Protein AF-A0A3N2QBE8-F1 (afdb_monomer_lite)

Radius of gyration: 19.55 Å; chains: 1; bounding box: 57×30×51 Å

Sequence (192 aa):
MKRISVRKGILFCLSFLLTHPSKAIGFAAGPSLGAAGYYVNDPEKYSVALHNFAVQIGLFAKLDLWLLYAKLDPLFVLDWNNISPSHTVYCSKYISAPMTVGVSLFDLLRPHAGLVFLIDLTENKFKIIKNARKEEKNNWFYLLGIGVDLGNFLIDLDWEYGVSSNQQISKGSYRPKQFALRVGYNLLGLLG

Structure (mmCIF, N/CA/C/O backbone):
data_AF-A0A3N2QBE8-F1
#
_entry.id   AF-A0A3N2QBE8-F1
#
loop_
_atom_site.group_PDB
_atom_site.id
_atom_site.type_symbol
_atom_site.label_atom_id
_atom_site.label_alt_id
_atom_site.label_comp_id
_atom_site.label_asym_id
_atom_site.label_entity_id
_atom_site.label_seq_id
_atom_site.pdbx_PDB_ins_code
_atom_site.Cartn_x
_atom_site.Cartn_y
_atom_site.Cartn_z
_atom_site.occupancy
_atom_site.B_iso_or_equiv
_atom_site.auth_seq_id
_atom_site.auth_comp_id
_atom_site.auth_asym_id
_atom_site.auth_atom_id
_atom_site.pdbx_PDB_model_num
ATOM 1 N N . MET A 1 1 ? -33.731 -12.812 -10.105 1.00 45.53 1 MET A N 1
ATOM 2 C CA . MET A 1 1 ? -32.900 -11.884 -9.298 1.00 45.53 1 MET A CA 1
ATOM 3 C C . MET A 1 1 ? -33.772 -10.744 -8.772 1.00 45.53 1 MET A C 1
ATOM 5 O O . MET A 1 1 ? -34.282 -9.970 -9.573 1.00 45.53 1 MET A O 1
ATOM 9 N N . LYS A 1 2 ? -34.018 -10.662 -7.454 1.00 51.97 2 LYS A N 1
ATOM 10 C CA . LYS A 1 2 ? -34.801 -9.571 -6.836 1.00 51.97 2 LYS A CA 1
ATOM 11 C C . LYS A 1 2 ? -33.963 -8.285 -6.834 1.00 51.97 2 LYS A C 1
ATOM 13 O O . LYS A 1 2 ? -32.897 -8.265 -6.230 1.00 51.97 2 LYS A O 1
ATOM 18 N N . ARG A 1 3 ? -34.439 -7.220 -7.491 1.00 56.09 3 ARG A N 1
ATOM 19 C CA . ARG A 1 3 ? -33.813 -5.889 -7.426 1.00 56.09 3 ARG A CA 1
ATOM 20 C C . ARG A 1 3 ? -33.960 -5.348 -6.004 1.00 56.09 3 ARG A C 1
ATOM 22 O O . ARG A 1 3 ? -35.062 -4.997 -5.583 1.00 56.09 3 ARG A O 1
ATOM 29 N N . ILE A 1 4 ? -32.864 -5.308 -5.254 1.00 60.59 4 ILE A N 1
ATOM 30 C CA . ILE A 1 4 ? -32.811 -4.577 -3.988 1.00 60.59 4 ILE A CA 1
ATOM 31 C C . ILE A 1 4 ? -33.018 -3.098 -4.325 1.00 60.59 4 ILE A C 1
ATOM 33 O O . ILE A 1 4 ? -32.298 -2.525 -5.137 1.00 60.59 4 ILE A O 1
ATOM 37 N N . SER A 1 5 ? -34.060 -2.496 -3.751 1.00 73.56 5 SER A N 1
ATOM 38 C CA . SER A 1 5 ? -34.327 -1.066 -3.906 1.00 73.56 5 SER A CA 1
ATOM 39 C C . SER A 1 5 ? -33.177 -0.277 -3.283 1.00 73.56 5 SER A C 1
ATOM 41 O O . SER A 1 5 ? -32.849 -0.504 -2.120 1.00 73.56 5 SER A O 1
ATOM 43 N N . VAL A 1 6 ? -32.593 0.660 -4.036 1.00 73.25 6 VAL A N 1
ATOM 44 C CA . VAL A 1 6 ? -31.464 1.514 -3.611 1.00 73.25 6 VAL A CA 1
ATOM 45 C C . VAL A 1 6 ? -31.726 2.166 -2.245 1.00 73.25 6 VAL A C 1
ATOM 47 O O . VAL A 1 6 ? -30.828 2.251 -1.414 1.00 73.25 6 VAL A O 1
ATOM 50 N N . ARG A 1 7 ? -32.989 2.510 -1.947 1.00 72.38 7 ARG A N 1
ATOM 51 C CA . ARG A 1 7 ? -33.413 3.057 -0.645 1.00 72.38 7 ARG A CA 1
ATOM 52 C C . ARG A 1 7 ? -33.183 2.092 0.522 1.00 72.38 7 ARG A C 1
ATOM 54 O O . ARG A 1 7 ? -32.786 2.524 1.596 1.00 72.38 7 ARG A O 1
ATOM 61 N N . LYS A 1 8 ? -33.408 0.790 0.312 1.00 74.25 8 LYS A N 1
ATOM 62 C CA . LYS A 1 8 ? -33.173 -0.253 1.325 1.00 74.25 8 LYS A CA 1
ATOM 63 C C . LYS A 1 8 ? -31.680 -0.490 1.551 1.00 74.25 8 LYS A C 1
ATOM 65 O O . LYS A 1 8 ? -31.289 -0.741 2.681 1.00 74.25 8 LYS A O 1
ATOM 70 N N . GLY A 1 9 ? -30.865 -0.360 0.500 1.00 72.62 9 GLY A N 1
ATOM 71 C CA . GLY A 1 9 ? -29.404 -0.416 0.613 1.00 72.62 9 GLY A CA 1
ATOM 72 C C . GLY A 1 9 ? -28.849 0.731 1.458 1.00 72.62 9 GLY A C 1
ATOM 73 O O . GLY A 1 9 ? -28.093 0.489 2.390 1.00 72.62 9 GLY A O 1
ATOM 74 N N . ILE A 1 10 ? -29.303 1.963 1.202 1.00 75.88 10 ILE A N 1
ATOM 75 C CA . ILE A 1 10 ? -28.885 3.148 1.971 1.00 75.88 10 ILE A CA 1
ATOM 76 C C . ILE A 1 10 ? -29.281 3.020 3.447 1.00 75.88 10 ILE A C 1
ATOM 78 O O . ILE A 1 10 ? -28.450 3.259 4.314 1.00 75.88 10 ILE A O 1
ATOM 82 N N . LEU A 1 11 ? -30.518 2.602 3.740 1.00 74.06 11 LEU A N 1
ATOM 83 C CA . LEU A 1 11 ? -30.988 2.399 5.117 1.00 74.06 11 LEU A CA 1
ATOM 84 C C . LEU A 1 11 ? -30.196 1.313 5.853 1.00 74.06 11 LEU A C 1
ATOM 86 O O . LEU A 1 11 ? -29.868 1.501 7.018 1.00 74.06 11 LEU A O 1
ATOM 90 N N . PHE A 1 12 ? -29.854 0.219 5.167 1.00 74.38 12 PHE A N 1
ATOM 91 C CA . PHE A 1 12 ? -29.024 -0.847 5.725 1.00 74.38 12 PHE A CA 1
ATOM 92 C C . PHE A 1 12 ? -27.610 -0.350 6.062 1.00 74.38 12 PHE A C 1
ATOM 94 O O . PHE A 1 12 ? -27.134 -0.566 7.177 1.00 74.38 12 PHE A O 1
ATOM 101 N N . CYS A 1 13 ? -26.971 0.391 5.148 1.00 68.00 13 CYS A N 1
ATOM 102 C CA . CYS A 1 13 ? -25.683 1.030 5.416 1.00 68.00 13 CYS A CA 1
ATOM 103 C C . CYS A 1 13 ? -25.783 2.011 6.591 1.00 68.00 13 CYS A C 1
ATOM 105 O O . CYS A 1 13 ? -24.945 1.965 7.481 1.00 68.00 13 CYS A O 1
ATOM 107 N N . LEU A 1 14 ? -26.832 2.838 6.650 1.00 69.12 14 LEU A N 1
ATOM 108 C CA . LEU A 1 14 ? -27.019 3.819 7.722 1.00 69.12 14 LEU A CA 1
ATOM 109 C C . LEU A 1 14 ? -27.216 3.157 9.093 1.00 69.12 14 LEU A C 1
ATOM 111 O O . LEU A 1 14 ? -26.653 3.615 10.081 1.00 69.12 14 LEU A O 1
ATOM 115 N N . SER A 1 15 ? -27.972 2.057 9.158 1.00 68.62 15 SER A N 1
ATOM 116 C CA . SER A 1 15 ? -28.135 1.290 10.397 1.00 68.62 15 SER A CA 1
ATOM 117 C C . SER A 1 15 ? -26.839 0.615 10.843 1.00 68.62 15 SER A C 1
ATOM 119 O O . SER A 1 15 ? -26.578 0.548 12.039 1.00 68.62 15 SER A O 1
ATOM 121 N N . PHE A 1 16 ? -26.000 0.181 9.897 1.00 64.94 16 PHE A N 1
ATOM 122 C CA . PHE A 1 16 ? -24.690 -0.397 10.196 1.00 64.94 16 PHE A CA 1
ATOM 123 C C . PHE A 1 16 ? -23.734 0.641 10.795 1.00 64.94 16 PHE A C 1
ATOM 125 O O . PHE A 1 16 ? -22.999 0.331 11.731 1.00 64.94 16 PHE A O 1
ATOM 132 N N . LEU A 1 17 ? -23.796 1.892 10.320 1.00 61.41 17 LEU A N 1
ATOM 133 C CA . LEU A 1 17 ? -23.018 2.995 10.891 1.00 61.41 17 LEU A CA 1
ATOM 134 C C . LEU A 1 17 ? -23.390 3.256 12.365 1.00 61.41 17 LEU A C 1
ATOM 136 O O . LEU A 1 17 ? -22.540 3.690 13.124 1.00 61.41 17 LEU A O 1
ATOM 140 N N . LEU A 1 18 ? -24.628 2.985 12.799 1.00 59.41 18 LEU A N 1
ATOM 141 C CA . LEU A 1 18 ? -25.123 3.366 14.133 1.00 59.41 18 LEU A CA 1
ATOM 142 C C . LEU A 1 18 ? -24.850 2.345 15.253 1.00 59.41 18 LEU A C 1
ATOM 144 O O . LEU A 1 18 ? -24.999 2.692 16.421 1.00 59.41 18 LEU A O 1
ATOM 148 N N . THR A 1 19 ? -24.473 1.102 14.937 1.00 57.91 19 THR A N 1
ATOM 149 C CA . THR A 1 19 ? -24.348 0.018 15.937 1.00 57.91 19 THR A CA 1
ATOM 150 C C . THR A 1 19 ? -22.911 -0.355 16.307 1.00 57.91 19 THR A C 1
ATOM 152 O O . THR A 1 19 ? -22.718 -1.300 17.068 1.00 57.91 19 THR A O 1
ATOM 155 N N . HIS A 1 20 ? -21.897 0.341 15.784 1.00 53.34 20 HIS A N 1
ATOM 156 C CA . HIS A 1 20 ? -20.496 0.018 16.076 1.00 53.34 20 HIS A CA 1
ATOM 157 C C . HIS A 1 20 ? -20.001 0.762 17.325 1.00 53.34 20 HIS A C 1
ATOM 159 O O . HIS A 1 20 ? -20.114 1.992 17.366 1.00 53.34 20 HIS A O 1
ATOM 165 N N . PRO A 1 21 ? -19.430 0.063 18.329 1.00 52.56 21 PRO A N 1
ATOM 166 C CA . PRO A 1 21 ? -18.831 0.713 19.490 1.00 52.56 21 PRO A CA 1
ATOM 167 C C . PRO A 1 21 ? -17.731 1.678 19.031 1.00 52.56 21 PRO A C 1
ATOM 169 O O . PRO A 1 21 ? -16.862 1.338 18.230 1.00 52.56 21 PRO A O 1
ATOM 172 N N . SER A 1 22 ? -17.808 2.920 19.505 1.00 49.09 22 SER A N 1
ATOM 173 C CA . SER A 1 22 ? -16.977 4.028 19.044 1.00 49.09 22 SER A CA 1
ATOM 174 C C . SER A 1 22 ? -15.528 3.890 19.523 1.00 49.09 22 SER A C 1
ATOM 176 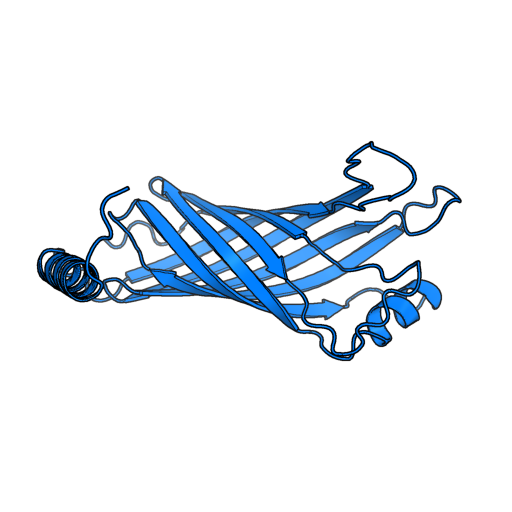O O . SER A 1 22 ? -15.169 4.395 20.588 1.00 49.09 22 SER A O 1
ATOM 178 N N . LYS A 1 23 ? -14.657 3.268 18.725 1.00 60.69 23 LYS A N 1
ATOM 179 C CA . LYS A 1 23 ? -13.216 3.549 18.795 1.00 60.69 23 LYS A CA 1
ATOM 180 C C . LYS A 1 23 ? -12.987 4.881 18.085 1.00 60.69 23 LYS A C 1
ATOM 182 O O . LYS A 1 23 ? -13.008 4.951 16.861 1.00 60.69 23 LYS A O 1
ATOM 187 N N . ALA A 1 24 ? -12.918 5.961 18.863 1.00 65.06 24 ALA A N 1
ATOM 188 C CA . ALA A 1 24 ? -13.039 7.319 18.333 1.00 65.06 24 ALA A CA 1
ATOM 189 C C . ALA A 1 24 ? -11.889 7.697 17.386 1.00 65.06 24 ALA A C 1
ATOM 191 O O . ALA A 1 24 ? -12.143 8.271 16.331 1.00 65.06 24 ALA A O 1
ATOM 192 N N . ILE A 1 25 ? -10.643 7.376 17.750 1.00 78.81 25 ILE A N 1
ATOM 193 C CA . ILE A 1 25 ? -9.441 7.664 16.959 1.00 78.81 25 ILE A CA 1
ATOM 194 C C . ILE A 1 25 ? -8.385 6.604 17.296 1.00 78.81 25 ILE A C 1
ATOM 196 O O . ILE A 1 25 ? -8.070 6.413 18.470 1.00 78.81 25 ILE A O 1
ATOM 200 N N . GLY A 1 26 ? -7.842 5.932 16.283 1.00 82.62 26 GLY A N 1
ATOM 201 C CA . GLY A 1 26 ? -6.765 4.949 16.416 1.00 82.62 26 GLY A CA 1
ATOM 202 C C . GLY A 1 26 ? -5.570 5.298 15.534 1.00 82.62 26 GLY A C 1
ATOM 203 O O . GLY A 1 26 ? -5.724 5.897 14.471 1.00 82.62 26 GLY A O 1
ATOM 204 N N . PHE A 1 27 ? -4.369 4.918 15.964 1.00 87.62 27 PHE A N 1
ATOM 205 C CA . PHE A 1 27 ? -3.145 5.059 15.176 1.00 87.62 27 PHE A CA 1
ATOM 206 C C . PHE A 1 27 ? -2.458 3.703 15.054 1.00 87.62 27 PHE A C 1
ATOM 208 O O . PHE A 1 27 ? -2.280 3.002 16.048 1.00 87.62 27 PHE A O 1
ATOM 215 N N . ALA A 1 28 ? -2.031 3.357 13.843 1.00 87.19 28 ALA A N 1
ATOM 216 C CA . ALA A 1 28 ? -1.212 2.184 13.577 1.00 87.19 28 ALA A CA 1
ATOM 217 C C . ALA A 1 28 ? -0.017 2.582 12.714 1.00 87.19 28 ALA A C 1
ATOM 219 O O . ALA A 1 28 ? -0.153 3.348 11.763 1.00 87.19 28 ALA A O 1
ATOM 220 N N . ALA A 1 29 ? 1.162 2.069 13.036 1.00 93.50 29 ALA A N 1
ATOM 221 C CA . ALA A 1 29 ? 2.363 2.335 12.258 1.00 93.50 29 ALA A CA 1
ATOM 222 C C . ALA A 1 29 ? 3.355 1.188 12.396 1.00 93.50 29 ALA A C 1
ATOM 224 O O . ALA A 1 29 ? 3.411 0.528 13.436 1.00 93.50 29 ALA A O 1
ATOM 225 N N . GLY A 1 30 ? 4.160 0.966 11.365 1.00 93.56 30 GLY A N 1
ATOM 226 C CA . GLY A 1 30 ? 5.209 -0.042 11.411 1.00 93.56 30 GLY A CA 1
ATOM 227 C C . GLY A 1 30 ? 5.756 -0.415 10.040 1.00 93.56 30 GLY A C 1
ATOM 228 O O . GLY A 1 30 ? 5.470 0.272 9.059 1.00 93.56 30 GLY A O 1
ATOM 229 N N . PRO A 1 31 ? 6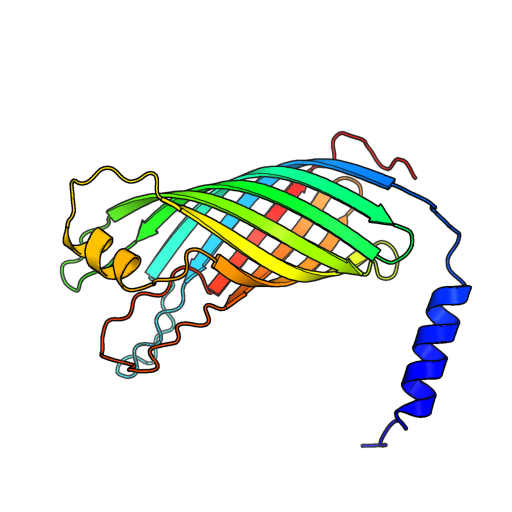.586 -1.466 9.964 1.00 93.94 31 PRO A N 1
ATOM 230 C CA . PRO A 1 31 ? 7.182 -1.902 8.712 1.00 93.94 31 PRO A CA 1
ATOM 231 C C . PRO A 1 31 ? 6.143 -2.497 7.766 1.00 93.94 31 PRO A C 1
ATOM 233 O O . PRO A 1 31 ? 5.180 -3.128 8.208 1.00 93.94 31 PRO A O 1
ATOM 236 N N . SER A 1 32 ? 6.382 -2.327 6.467 1.00 93.75 32 SER A N 1
ATOM 237 C CA . SER A 1 32 ? 5.645 -2.980 5.390 1.00 93.75 32 SER A CA 1
ATOM 238 C C . SER A 1 32 ? 6.600 -3.705 4.438 1.00 93.75 32 SER A C 1
ATOM 240 O O . SER A 1 32 ? 7.708 -3.248 4.143 1.00 93.75 32 SER A O 1
ATOM 242 N N . LEU A 1 33 ? 6.166 -4.873 3.976 1.00 94.94 33 LEU A N 1
ATOM 243 C CA . LEU A 1 33 ? 6.828 -5.679 2.960 1.00 94.94 33 LEU A CA 1
ATOM 244 C C . LEU A 1 33 ? 5.799 -6.026 1.892 1.00 94.94 33 LEU A C 1
ATOM 246 O O . LEU A 1 33 ? 4.687 -6.437 2.212 1.00 94.94 33 LEU A O 1
ATOM 250 N N . GLY A 1 34 ? 6.167 -5.891 0.628 1.00 89.62 34 GLY A N 1
ATOM 251 C CA . GLY A 1 34 ? 5.278 -6.166 -0.484 1.00 89.62 34 GLY A CA 1
ATOM 252 C C . GLY A 1 34 ? 5.959 -6.851 -1.649 1.00 89.62 34 GLY A C 1
ATOM 253 O O . GLY A 1 34 ? 7.168 -6.741 -1.856 1.00 89.62 34 GLY A O 1
ATOM 254 N N . ALA A 1 35 ? 5.143 -7.531 -2.436 1.00 89.75 35 ALA A N 1
ATOM 255 C CA . ALA A 1 35 ? 5.507 -8.075 -3.727 1.00 89.75 35 ALA A CA 1
ATOM 256 C C . ALA A 1 35 ? 4.491 -7.594 -4.761 1.00 89.75 35 ALA A C 1
ATOM 258 O O . ALA A 1 35 ? 3.289 -7.614 -4.499 1.00 89.75 35 ALA A O 1
ATOM 259 N N . ALA A 1 36 ? 4.955 -7.167 -5.932 1.00 85.62 36 ALA A N 1
ATOM 260 C CA . ALA A 1 36 ? 4.081 -6.783 -7.033 1.00 85.62 36 ALA A CA 1
ATOM 261 C C . ALA A 1 36 ? 4.401 -7.555 -8.308 1.00 85.62 36 ALA A C 1
ATOM 263 O O . ALA A 1 36 ? 5.558 -7.861 -8.602 1.00 85.62 36 ALA A O 1
ATOM 264 N N . GLY A 1 37 ? 3.341 -7.867 -9.046 1.00 77.81 37 GLY A N 1
ATOM 265 C CA . GLY A 1 37 ? 3.374 -8.619 -10.290 1.00 77.81 37 GLY A CA 1
ATOM 266 C C . GLY A 1 37 ? 2.651 -7.889 -11.419 1.00 77.81 37 GLY A C 1
ATOM 267 O O . GLY A 1 37 ? 1.883 -6.941 -11.212 1.00 77.81 37 GLY A O 1
ATOM 268 N N . TYR A 1 38 ? 2.919 -8.351 -12.638 1.00 73.81 38 TYR A N 1
ATOM 269 C CA . TYR A 1 38 ? 2.460 -7.723 -13.871 1.00 73.81 38 TYR A CA 1
ATOM 270 C C . TYR A 1 38 ? 1.943 -8.792 -14.822 1.00 73.81 38 TYR A C 1
ATOM 272 O O . TYR A 1 38 ? 2.612 -9.809 -15.026 1.00 73.81 38 TYR A O 1
ATOM 280 N N . TYR A 1 39 ? 0.807 -8.521 -15.459 1.00 61.12 39 TYR A N 1
ATOM 281 C CA . TYR A 1 39 ? 0.337 -9.323 -16.577 1.00 61.12 39 TYR A CA 1
ATOM 282 C C . TYR A 1 39 ? 0.574 -8.573 -17.881 1.00 61.12 39 TYR A C 1
ATOM 284 O O . TYR A 1 39 ? 0.085 -7.458 -18.084 1.00 61.12 39 TYR A O 1
ATOM 292 N N . VAL A 1 40 ? 1.322 -9.206 -18.781 1.00 56.28 40 VAL A N 1
ATOM 293 C CA . VAL A 1 40 ? 1.360 -8.816 -20.188 1.00 56.28 40 VAL A CA 1
ATOM 294 C C . VAL A 1 40 ? 0.350 -9.705 -20.895 1.00 56.28 40 VAL A C 1
ATOM 296 O O . VAL A 1 40 ? 0.524 -10.919 -20.947 1.00 56.28 40 VAL A O 1
ATOM 299 N N . ASN A 1 41 ? -0.730 -9.108 -21.393 1.00 50.84 41 ASN A N 1
ATOM 300 C CA . ASN A 1 41 ? -1.657 -9.824 -22.255 1.00 50.84 41 ASN A CA 1
ATOM 301 C C . ASN A 1 41 ? -1.071 -9.786 -23.669 1.00 50.84 41 ASN A C 1
ATOM 303 O O . ASN A 1 41 ? -1.186 -8.769 -24.353 1.00 50.84 41 ASN A O 1
ATOM 307 N N . ASP A 1 42 ? -0.358 -10.842 -24.057 1.00 56.19 42 ASP A N 1
ATOM 308 C CA . ASP A 1 42 ? 0.116 -11.012 -25.427 1.00 56.19 42 ASP A CA 1
ATOM 309 C C . ASP A 1 42 ? -1.043 -11.589 -26.260 1.00 56.19 42 ASP A C 1
ATOM 311 O O . ASP A 1 42 ? -1.412 -12.747 -26.066 1.00 56.19 42 ASP A O 1
ATOM 315 N N . PRO A 1 43 ? -1.665 -10.811 -27.163 1.00 52.66 43 PRO A N 1
ATOM 316 C CA . PRO A 1 43 ? -2.812 -11.281 -27.936 1.00 52.66 43 PRO A CA 1
ATOM 317 C C . PRO A 1 43 ? -2.477 -12.465 -28.858 1.00 52.66 43 PRO A C 1
ATOM 319 O O . PRO A 1 43 ? -3.396 -13.141 -29.315 1.00 52.66 43 PRO A O 1
ATOM 322 N N . GLU A 1 44 ? -1.194 -12.734 -29.127 1.00 56.22 44 GLU A N 1
ATO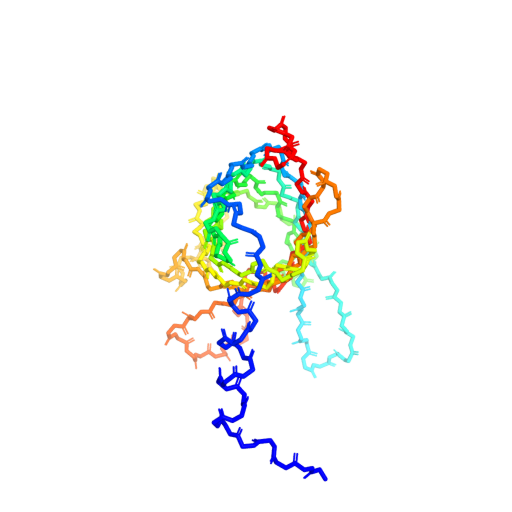M 323 C CA . GLU A 1 44 ? -0.746 -13.858 -29.961 1.00 56.22 44 GLU A CA 1
ATOM 324 C C . GLU A 1 44 ? -0.415 -15.122 -29.144 1.00 56.22 44 GLU A C 1
ATOM 326 O O . GLU A 1 44 ? -0.304 -16.213 -29.708 1.00 56.22 44 GLU A O 1
ATOM 331 N N . LYS A 1 45 ? -0.313 -15.021 -27.811 1.00 50.12 45 LYS A N 1
ATOM 332 C CA . LYS A 1 45 ? -0.067 -16.157 -26.914 1.00 50.12 45 LYS A CA 1
ATOM 333 C C . LYS A 1 45 ? -1.108 -16.195 -25.802 1.00 50.12 45 LYS A C 1
ATOM 335 O O . LYS A 1 45 ? -1.074 -15.399 -24.875 1.00 50.12 45 LYS A O 1
ATOM 340 N N . TYR A 1 46 ? -1.952 -17.228 -25.807 1.00 48.69 46 TYR A N 1
ATOM 341 C CA . TYR A 1 46 ? -2.881 -17.575 -24.717 1.00 48.69 46 TYR A CA 1
ATOM 342 C C . TYR A 1 46 ? -2.185 -17.970 -23.388 1.00 48.69 46 TYR A C 1
ATOM 344 O O . TYR A 1 46 ? -2.760 -18.694 -22.576 1.00 48.69 46 TYR A O 1
ATOM 352 N N . SER A 1 47 ? -0.941 -17.544 -23.149 1.00 46.50 47 SER A N 1
ATOM 353 C CA . SER A 1 47 ? -0.214 -17.776 -21.905 1.00 46.50 47 SER A CA 1
ATOM 354 C C . SER A 1 47 ? -0.164 -16.494 -21.084 1.00 46.50 47 SER A C 1
ATOM 356 O O . SER A 1 47 ? 0.546 -15.547 -21.423 1.00 46.50 47 SER A O 1
ATOM 358 N N . VAL A 1 48 ? -0.878 -16.494 -19.964 1.00 49.22 48 VAL A N 1
ATOM 359 C CA . VAL A 1 48 ? -0.740 -15.477 -18.924 1.00 49.22 48 VAL A CA 1
ATOM 360 C C . VAL A 1 48 ? 0.597 -15.721 -18.221 1.00 49.22 48 VAL A C 1
ATOM 362 O O . VAL A 1 48 ? 0.696 -16.576 -17.345 1.00 49.22 48 VAL A O 1
ATOM 365 N N . ALA A 1 49 ? 1.648 -15.024 -18.643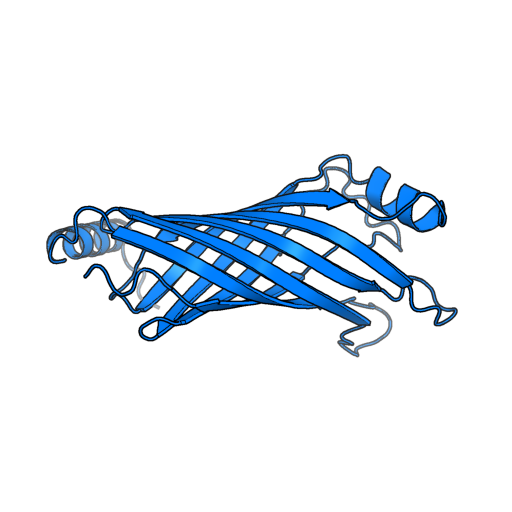 1.00 51.47 49 ALA A N 1
ATOM 366 C CA . ALA A 1 49 ? 2.967 -15.129 -18.030 1.00 51.47 49 ALA A CA 1
ATOM 367 C C . ALA A 1 49 ? 3.236 -13.908 -17.138 1.00 51.47 49 ALA A C 1
ATOM 369 O O . ALA A 1 49 ? 3.154 -12.760 -17.581 1.00 51.47 49 ALA A O 1
ATOM 370 N N . LEU A 1 50 ? 3.567 -14.167 -15.868 1.00 55.31 50 LEU A N 1
ATOM 371 C CA . LEU A 1 50 ? 4.099 -13.161 -14.948 1.00 55.31 50 LEU A CA 1
ATOM 372 C C . LEU A 1 50 ? 5.521 -12.815 -15.401 1.00 55.31 50 LEU A C 1
ATOM 374 O O . LEU A 1 50 ? 6.470 -13.535 -15.103 1.00 55.31 50 LEU A O 1
ATOM 378 N N . HIS A 1 51 ? 5.656 -11.748 -16.184 1.00 59.47 51 HIS A N 1
ATOM 379 C CA . HIS A 1 51 ? 6.931 -11.400 -16.816 1.00 59.47 51 HIS A CA 1
ATOM 380 C C . HIS A 1 51 ? 7.842 -10.524 -15.951 1.00 59.47 51 HIS A C 1
ATOM 382 O O . HIS A 1 51 ? 9.050 -10.514 -16.178 1.00 59.47 51 HIS A O 1
ATOM 388 N N . ASN A 1 52 ? 7.282 -9.819 -14.966 1.00 71.38 52 ASN A N 1
ATOM 389 C CA . ASN A 1 52 ? 8.003 -8.866 -14.127 1.00 71.38 52 ASN A CA 1
ATOM 390 C C . ASN A 1 52 ? 7.616 -9.068 -12.659 1.00 71.38 52 ASN A C 1
ATOM 392 O O . ASN A 1 52 ? 6.490 -9.477 -12.352 1.00 71.38 52 ASN A O 1
ATOM 396 N N . PHE A 1 53 ? 8.550 -8.775 -11.762 1.00 81.81 53 PHE A N 1
ATOM 397 C CA . PHE A 1 53 ? 8.375 -8.930 -10.322 1.00 81.81 53 PHE A CA 1
ATOM 398 C C . PHE A 1 53 ? 9.056 -7.777 -9.600 1.00 81.81 53 PHE A C 1
ATOM 400 O O . PHE A 1 53 ? 10.194 -7.429 -9.918 1.00 81.81 53 PHE A O 1
ATOM 407 N N . ALA A 1 54 ? 8.379 -7.216 -8.605 1.00 86.38 54 ALA A N 1
ATOM 408 C CA . ALA A 1 54 ? 8.935 -6.174 -7.761 1.00 86.38 54 ALA A CA 1
ATOM 409 C C . ALA A 1 54 ? 8.827 -6.539 -6.284 1.00 86.38 54 ALA A C 1
ATOM 411 O O . ALA A 1 54 ? 7.802 -7.052 -5.841 1.00 86.38 54 ALA A O 1
ATOM 412 N N . VAL A 1 55 ? 9.859 -6.199 -5.518 1.00 91.38 55 VAL A N 1
ATOM 413 C CA . VAL A 1 55 ? 9.861 -6.259 -4.053 1.00 91.38 55 VAL A CA 1
ATOM 414 C C . VAL A 1 55 ? 9.773 -4.845 -3.510 1.00 91.38 55 VAL A C 1
ATOM 416 O O . VAL A 1 55 ? 10.461 -3.941 -3.985 1.00 91.38 55 VAL A O 1
ATOM 419 N N . GLN A 1 56 ? 8.925 -4.662 -2.509 1.00 93.56 56 GLN A N 1
ATOM 420 C CA . GLN A 1 56 ? 8.633 -3.387 -1.874 1.00 93.56 56 GLN A CA 1
ATOM 421 C C . GLN A 1 56 ? 8.952 -3.510 -0.388 1.00 93.56 56 GLN A C 1
ATOM 423 O O . GLN A 1 56 ? 8.513 -4.458 0.253 1.00 93.56 56 GLN A O 1
ATOM 428 N N . ILE A 1 57 ? 9.718 -2.579 0.164 1.00 95.62 57 ILE A N 1
ATOM 429 C CA . ILE A 1 57 ? 10.023 -2.530 1.598 1.00 95.62 57 ILE A CA 1
ATOM 430 C C . ILE A 1 57 ? 9.807 -1.101 2.058 1.00 95.62 57 ILE A C 1
ATOM 432 O O . ILE A 1 57 ? 10.277 -0.168 1.406 1.00 95.62 57 ILE A O 1
ATOM 436 N N . GLY A 1 58 ? 9.126 -0.915 3.178 1.00 95.56 58 GLY A N 1
ATOM 437 C CA . GLY A 1 58 ? 8.833 0.421 3.657 1.00 95.56 58 GLY A CA 1
ATOM 438 C C . GLY A 1 58 ? 8.266 0.470 5.057 1.00 95.56 58 GLY A C 1
ATOM 439 O O . GLY A 1 58 ? 8.478 -0.418 5.887 1.00 95.56 58 GLY A O 1
ATOM 440 N N . LEU A 1 59 ? 7.575 1.570 5.306 1.00 96.31 59 LEU A N 1
ATOM 441 C CA . LEU A 1 59 ? 6.867 1.847 6.541 1.00 96.31 59 LEU A CA 1
ATOM 442 C C . LEU A 1 59 ? 5.461 2.291 6.177 1.00 96.31 59 LEU A C 1
ATOM 444 O O . LEU A 1 59 ? 5.271 2.957 5.165 1.00 96.31 59 LEU A O 1
ATOM 448 N N . PHE A 1 60 ? 4.503 2.021 7.051 1.00 95.69 60 PHE A N 1
ATOM 449 C CA . PHE A 1 60 ? 3.174 2.593 6.948 1.00 95.69 60 PHE A CA 1
ATOM 450 C C . PHE A 1 60 ? 2.817 3.397 8.194 1.00 95.69 60 PHE A C 1
ATOM 452 O O . PHE A 1 60 ? 3.292 3.126 9.298 1.00 95.69 60 PHE A O 1
ATOM 459 N N . ALA A 1 61 ? 1.924 4.359 7.996 1.00 95.31 61 ALA A N 1
ATOM 460 C CA . ALA A 1 61 ? 1.177 5.040 9.037 1.00 95.31 61 ALA A CA 1
ATOM 461 C C . ALA A 1 61 ? -0.304 5.027 8.649 1.00 95.31 61 ALA A C 1
ATOM 463 O O . ALA A 1 61 ? -0.660 5.364 7.520 1.00 95.31 61 ALA A O 1
ATOM 464 N N . LYS A 1 62 ? -1.165 4.620 9.574 1.00 93.25 62 LYS A N 1
ATOM 465 C CA . LYS A 1 62 ? -2.614 4.530 9.420 1.00 93.25 62 LYS A CA 1
ATOM 466 C C . LYS A 1 62 ? -3.280 5.280 10.568 1.00 93.25 62 LYS A C 1
ATOM 468 O O . LYS A 1 62 ? -2.922 5.094 11.729 1.00 93.25 62 LYS A O 1
ATOM 473 N N . LEU A 1 63 ? -4.247 6.113 10.217 1.00 92.62 63 LEU A N 1
ATOM 474 C CA . LEU A 1 63 ? -5.144 6.812 11.121 1.00 92.62 63 LEU A CA 1
ATOM 475 C C . LEU A 1 63 ? -6.538 6.210 10.947 1.00 92.62 63 LEU A C 1
ATOM 477 O O . LEU A 1 63 ? -7.130 6.342 9.875 1.00 92.62 63 LEU A O 1
ATOM 481 N N . ASP A 1 64 ? -7.045 5.568 11.990 1.00 88.56 64 ASP A N 1
ATOM 482 C CA . ASP A 1 64 ? -8.401 5.032 12.047 1.00 88.56 64 ASP A CA 1
ATOM 483 C C . ASP A 1 64 ? -9.329 6.086 12.678 1.00 88.56 64 ASP A C 1
ATOM 485 O O . ASP A 1 64 ? -9.085 6.581 13.779 1.00 88.56 64 ASP A O 1
ATOM 489 N N . LEU A 1 65 ? -10.392 6.447 11.965 1.00 86.19 65 LEU A N 1
ATOM 490 C CA . LEU A 1 65 ? -11.423 7.417 12.337 1.00 86.19 65 LEU A CA 1
ATOM 491 C C . LEU A 1 65 ? -12.782 6.717 12.326 1.00 86.19 65 LEU A C 1
ATOM 493 O O . LEU A 1 65 ? -13.552 6.820 11.364 1.00 86.19 65 LEU A O 1
ATOM 497 N N . TRP A 1 66 ? -13.075 6.005 13.413 1.00 78.81 66 TRP A N 1
ATOM 498 C CA . TRP A 1 66 ? -14.286 5.206 13.581 1.00 78.81 66 TRP A CA 1
ATOM 499 C C . TRP A 1 66 ? -14.472 4.162 12.467 1.00 78.81 66 TRP A C 1
ATOM 501 O O . TRP A 1 66 ? -13.940 3.064 12.571 1.00 78.81 66 TRP A O 1
ATOM 511 N N . LEU A 1 67 ? -15.205 4.493 11.402 1.00 83.69 67 LEU A N 1
ATOM 512 C CA . LEU A 1 67 ? -15.457 3.598 10.266 1.00 83.69 67 LEU A CA 1
ATOM 513 C C . LEU A 1 67 ? -14.553 3.882 9.072 1.00 83.69 67 LEU A C 1
ATOM 515 O O . LEU A 1 67 ? -14.414 3.028 8.203 1.00 83.69 67 LEU A O 1
ATOM 519 N N . LEU A 1 68 ? -13.944 5.062 9.015 1.00 90.19 68 LEU A N 1
ATOM 520 C CA . LEU A 1 68 ? -13.030 5.454 7.953 1.00 90.19 68 LEU A CA 1
ATOM 521 C C . LEU A 1 68 ? -11.594 5.283 8.423 1.00 90.19 68 LEU A C 1
ATOM 523 O O . LEU A 1 68 ? -11.304 5.423 9.605 1.00 90.19 68 LEU A O 1
ATOM 527 N N . TYR A 1 69 ? -10.677 5.055 7.498 1.00 91.69 69 TYR A N 1
ATOM 528 C CA . TYR A 1 69 ? -9.258 5.187 7.788 1.00 91.69 69 TYR A CA 1
ATOM 529 C C . TYR A 1 69 ? -8.533 5.880 6.647 1.00 91.69 69 TYR A C 1
ATOM 531 O O . TYR A 1 69 ? -8.944 5.807 5.486 1.00 91.69 69 TYR A O 1
ATOM 539 N N . ALA A 1 70 ? -7.426 6.525 6.988 1.00 95.19 70 ALA A N 1
ATOM 540 C CA . ALA A 1 70 ? -6.449 7.025 6.038 1.00 95.19 70 ALA A CA 1
ATOM 541 C C . ALA A 1 70 ? -5.111 6.336 6.309 1.00 95.19 70 ALA A C 1
ATOM 543 O O . ALA A 1 70 ? -4.697 6.215 7.459 1.00 95.19 70 ALA A O 1
ATOM 544 N N . LYS A 1 71 ? -4.431 5.872 5.264 1.00 94.88 71 LYS A N 1
ATOM 545 C CA . LYS A 1 71 ? -3.129 5.202 5.358 1.00 94.88 71 LYS A CA 1
ATOM 546 C C . LYS A 1 71 ? -2.160 5.803 4.346 1.00 94.88 71 LYS A C 1
ATOM 548 O O . LYS A 1 71 ? -2.528 6.026 3.195 1.00 94.88 71 LYS A O 1
ATOM 553 N N . LEU A 1 72 ? -0.928 6.031 4.780 1.00 95.94 72 LEU A N 1
ATOM 554 C CA . LEU A 1 72 ? 0.214 6.410 3.957 1.00 95.94 72 LEU A CA 1
ATOM 555 C C . LEU A 1 72 ? 1.297 5.336 4.102 1.00 95.94 72 LEU A C 1
ATOM 557 O O . LEU A 1 72 ? 1.585 4.910 5.219 1.00 95.94 72 LEU A O 1
ATOM 561 N N . ASP A 1 73 ? 1.883 4.893 2.993 1.00 93.62 73 ASP A N 1
ATOM 562 C CA . ASP A 1 73 ? 2.817 3.756 2.967 1.00 93.62 73 ASP A CA 1
ATOM 563 C C . ASP A 1 73 ? 4.049 4.071 2.094 1.00 93.62 73 ASP A C 1
ATOM 565 O O . ASP A 1 73 ? 4.101 3.668 0.940 1.00 93.62 73 ASP A O 1
ATOM 569 N N . PRO A 1 74 ? 5.024 4.879 2.543 1.00 94.25 74 PRO A N 1
ATOM 570 C CA . PRO A 1 74 ? 6.265 5.075 1.796 1.00 94.25 74 PRO A CA 1
ATOM 571 C C . PRO A 1 74 ? 7.051 3.763 1.646 1.00 94.25 74 PRO A C 1
ATOM 573 O O . PRO A 1 74 ? 7.482 3.153 2.624 1.00 94.25 74 PRO A O 1
ATOM 576 N N . LEU A 1 75 ? 7.301 3.378 0.398 1.00 93.19 75 LEU A N 1
ATOM 577 C CA . LEU A 1 75 ? 7.915 2.125 -0.022 1.00 93.19 75 LEU A CA 1
ATOM 578 C C . LEU A 1 75 ? 9.123 2.399 -0.916 1.00 93.19 75 LEU A C 1
ATOM 580 O O . LEU A 1 75 ? 9.041 3.123 -1.909 1.00 93.19 75 LEU A O 1
ATOM 584 N N . PHE A 1 76 ? 10.237 1.747 -0.621 1.00 92.25 76 PHE A N 1
ATOM 585 C CA . PHE A 1 76 ? 11.329 1.573 -1.563 1.00 92.25 76 PHE A CA 1
ATOM 586 C C . PHE A 1 76 ? 11.071 0.324 -2.405 1.00 92.25 76 PHE A C 1
ATOM 588 O O . PHE A 1 76 ? 10.780 -0.744 -1.863 1.00 92.25 76 PHE A O 1
ATOM 595 N N . VAL A 1 77 ? 11.175 0.449 -3.728 1.00 89.81 77 VAL A N 1
ATOM 596 C CA . VAL A 1 77 ? 10.812 -0.622 -4.657 1.00 89.81 77 VAL A CA 1
ATOM 597 C C . VAL A 1 77 ? 11.990 -1.014 -5.540 1.00 89.81 77 VAL A C 1
ATOM 599 O O . VAL A 1 77 ? 12.608 -0.177 -6.203 1.00 89.81 77 VAL A O 1
ATOM 602 N N . LEU A 1 78 ? 12.269 -2.316 -5.551 1.00 88.81 78 LEU A N 1
ATOM 603 C CA . LEU A 1 78 ? 13.195 -2.986 -6.455 1.00 88.81 78 LEU A CA 1
ATOM 604 C C . LEU A 1 78 ? 12.377 -3.761 -7.478 1.00 88.81 78 LEU A C 1
ATOM 606 O O . LEU A 1 78 ? 11.644 -4.672 -7.112 1.00 88.81 78 LEU A O 1
ATOM 610 N N . ASP A 1 79 ? 12.491 -3.388 -8.743 1.00 84.12 79 ASP A N 1
ATOM 611 C CA . ASP A 1 79 ? 11.595 -3.852 -9.797 1.00 84.12 79 ASP A CA 1
ATOM 612 C C . ASP A 1 79 ? 12.394 -4.469 -10.941 1.00 84.12 79 ASP A C 1
ATOM 614 O O . ASP A 1 79 ? 13.154 -3.773 -11.624 1.00 84.12 79 ASP A O 1
ATOM 618 N N . TRP A 1 80 ? 12.255 -5.782 -11.114 1.00 81.31 80 TRP A N 1
ATOM 619 C CA . TRP A 1 80 ? 12.920 -6.547 -12.161 1.00 81.31 80 TRP A CA 1
ATOM 620 C C . TRP A 1 80 ? 11.996 -6.676 -13.364 1.00 81.31 80 TRP A C 1
ATOM 622 O O . TRP A 1 80 ? 11.000 -7.400 -13.332 1.00 81.31 80 TRP A O 1
ATOM 632 N N . ASN A 1 81 ? 12.374 -5.981 -14.435 1.00 68.19 81 ASN A N 1
ATOM 633 C CA . ASN A 1 81 ? 11.590 -5.844 -15.649 1.00 68.19 81 ASN A CA 1
ATOM 634 C C . ASN A 1 81 ? 12.297 -6.480 -16.839 1.00 68.19 81 ASN A C 1
ATOM 636 O O . ASN A 1 81 ? 13.494 -6.276 -17.053 1.00 68.19 81 ASN A O 1
ATOM 640 N N . ASN A 1 82 ? 11.534 -7.179 -17.669 1.00 62.31 82 ASN A N 1
ATOM 641 C CA . ASN A 1 82 ? 11.963 -7.688 -18.959 1.00 62.31 82 ASN A CA 1
ATOM 642 C C . ASN A 1 82 ? 11.266 -6.875 -20.062 1.00 62.31 82 ASN A C 1
ATOM 644 O O . ASN A 1 82 ? 10.080 -7.053 -20.329 1.00 62.31 82 ASN A O 1
ATOM 648 N N . ILE A 1 83 ? 11.983 -5.911 -20.649 1.00 54.69 83 ILE A N 1
ATOM 649 C CA . ILE A 1 83 ? 11.403 -4.886 -21.545 1.00 54.69 83 ILE A CA 1
ATOM 650 C C . ILE A 1 83 ? 11.668 -5.212 -23.035 1.00 54.69 83 ILE A C 1
ATOM 652 O O . ILE A 1 83 ? 11.361 -4.411 -23.913 1.00 54.69 83 ILE A O 1
ATOM 656 N N . SER A 1 84 ? 12.221 -6.381 -23.390 1.00 50.84 84 SER A N 1
ATOM 657 C CA . SER A 1 84 ? 12.552 -6.666 -24.797 1.00 50.84 84 SER A CA 1
ATOM 658 C C . SER A 1 84 ? 12.538 -8.157 -25.170 1.00 50.84 84 SER A C 1
ATOM 660 O O . SER A 1 84 ? 12.831 -8.991 -24.314 1.00 50.84 84 SER A O 1
ATOM 662 N N . PRO A 1 85 ? 12.308 -8.516 -26.455 1.00 52.03 85 PRO A N 1
ATOM 663 C CA . PRO A 1 85 ? 12.451 -9.889 -26.959 1.00 52.03 85 PRO A CA 1
ATOM 664 C C . PRO A 1 85 ? 13.859 -10.484 -26.776 1.00 52.03 85 PRO A C 1
ATOM 666 O O . PRO A 1 85 ? 14.051 -11.679 -26.964 1.00 52.03 85 PRO A O 1
ATOM 669 N N . SER A 1 86 ? 14.853 -9.661 -26.421 1.00 54.34 86 SER A N 1
ATOM 670 C CA . SER A 1 86 ? 16.249 -10.060 -26.220 1.00 54.34 86 SER A CA 1
ATOM 671 C C . SER A 1 86 ? 16.560 -10.668 -24.843 1.00 54.34 86 SER A C 1
ATOM 673 O O . SER A 1 86 ? 17.732 -10.879 -24.546 1.00 54.34 86 SER A O 1
ATOM 675 N N . HIS A 1 87 ? 15.559 -10.932 -23.991 1.00 54.09 87 HIS A N 1
ATOM 676 C CA . HIS A 1 87 ? 15.725 -11.539 -22.656 1.00 54.09 87 HIS A CA 1
ATOM 677 C C . HIS A 1 87 ? 16.609 -10.761 -21.658 1.00 54.09 87 HIS A C 1
ATOM 679 O O . HIS A 1 87 ? 17.035 -11.314 -20.642 1.00 54.09 87 HIS A O 1
ATOM 685 N N . THR A 1 88 ? 16.883 -9.478 -21.893 1.00 59.09 88 THR A N 1
ATOM 686 C CA . THR A 1 88 ? 17.705 -8.689 -20.969 1.00 59.09 88 THR A CA 1
ATOM 687 C C . THR A 1 88 ? 16.867 -8.252 -19.763 1.00 59.09 88 THR A C 1
ATOM 689 O O . THR A 1 88 ? 15.963 -7.427 -19.893 1.00 59.09 88 THR A O 1
ATOM 692 N N . VAL A 1 89 ? 17.171 -8.800 -18.582 1.00 65.00 89 VAL A N 1
ATOM 693 C CA . VAL A 1 89 ? 16.529 -8.426 -17.311 1.00 65.00 89 VAL A CA 1
ATOM 694 C C . VAL A 1 89 ? 17.132 -7.118 -16.798 1.00 65.00 89 VAL A C 1
ATOM 696 O O . VAL A 1 89 ? 18.342 -7.023 -16.589 1.00 65.00 89 VAL A O 1
ATOM 699 N N . TYR A 1 90 ? 16.290 -6.116 -16.557 1.00 72.00 90 TYR A N 1
ATOM 700 C CA . TYR A 1 90 ? 16.680 -4.819 -16.007 1.00 72.00 90 TYR A CA 1
ATOM 701 C C . TYR A 1 90 ? 16.128 -4.647 -14.597 1.00 72.00 90 TYR A C 1
ATOM 703 O O . TYR A 1 90 ? 14.950 -4.886 -14.359 1.00 72.00 90 TYR A O 1
ATOM 711 N N . CYS A 1 91 ? 16.955 -4.173 -13.666 1.00 76.94 91 CYS A N 1
ATOM 712 C CA . CYS A 1 91 ? 16.496 -3.782 -12.335 1.00 76.94 91 CYS A CA 1
ATOM 713 C C . CYS A 1 91 ? 16.323 -2.260 -12.279 1.00 76.94 91 CYS A C 1
ATOM 715 O O . CYS A 1 91 ? 17.294 -1.516 -12.437 1.00 76.94 91 CYS A O 1
ATOM 717 N N . SER A 1 92 ? 15.092 -1.804 -12.061 1.00 77.81 92 SER A N 1
ATOM 718 C CA . SER A 1 92 ? 14.767 -0.403 -11.800 1.00 77.81 92 SER A CA 1
ATOM 719 C C . SER A 1 92 ? 14.503 -0.181 -10.312 1.00 77.81 92 SER A C 1
ATOM 721 O O . SER A 1 92 ? 14.024 -1.070 -9.607 1.00 77.81 92 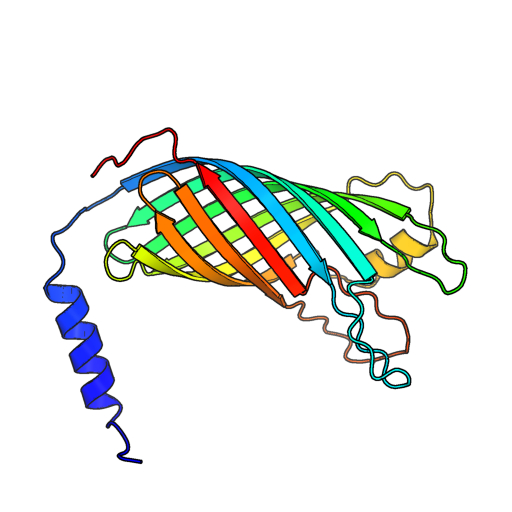SER A O 1
ATOM 723 N N . LYS A 1 93 ? 14.855 1.011 -9.832 1.00 86.31 93 LYS A N 1
ATOM 724 C CA . LYS A 1 93 ? 14.680 1.434 -8.439 1.00 86.31 93 LYS A CA 1
ATOM 725 C C . LYS A 1 93 ? 13.854 2.708 -8.398 1.00 86.31 93 LYS A C 1
ATOM 727 O O . LYS A 1 93 ? 14.129 3.640 -9.163 1.00 86.31 93 LYS A O 1
ATOM 732 N N . TYR A 1 94 ? 12.871 2.751 -7.512 1.00 85.25 94 TYR A N 1
ATOM 733 C CA . TYR A 1 94 ? 12.029 3.924 -7.291 1.00 85.25 94 TYR A CA 1
ATOM 734 C C . TYR A 1 94 ? 11.440 3.915 -5.882 1.00 85.25 94 TYR A C 1
ATOM 736 O O . TYR A 1 94 ? 11.386 2.881 -5.217 1.00 85.25 94 TYR A O 1
ATOM 744 N N . ILE A 1 95 ? 11.003 5.085 -5.436 1.00 89.38 95 ILE A N 1
ATOM 745 C CA . ILE A 1 95 ? 10.179 5.246 -4.242 1.00 89.38 95 ILE A CA 1
ATOM 746 C C . ILE A 1 95 ? 8.724 5.311 -4.690 1.00 89.38 95 ILE A C 1
ATOM 748 O O . ILE A 1 95 ? 8.390 5.989 -5.660 1.00 89.38 95 ILE A O 1
ATOM 752 N N . SER A 1 96 ? 7.861 4.598 -3.982 1.00 89.81 96 SER A N 1
ATOM 753 C CA . SER A 1 96 ? 6.416 4.625 -4.147 1.00 89.81 96 SER A CA 1
ATOM 754 C C . SER A 1 96 ? 5.783 5.074 -2.838 1.00 89.81 96 SER A C 1
ATOM 756 O O . SER A 1 96 ? 6.227 4.662 -1.776 1.00 89.81 96 SER A O 1
ATOM 758 N N . ALA A 1 97 ? 4.765 5.922 -2.891 1.00 92.31 97 ALA A N 1
ATOM 759 C CA . ALA A 1 97 ? 4.022 6.335 -1.707 1.00 92.31 97 ALA A CA 1
ATOM 760 C C . ALA A 1 97 ? 2.516 6.221 -1.971 1.00 92.31 97 ALA A C 1
ATOM 762 O O . ALA A 1 97 ? 1.894 7.190 -2.414 1.00 92.31 97 ALA A O 1
ATOM 763 N N . PRO A 1 98 ? 1.911 5.041 -1.749 1.00 92.75 98 PRO A N 1
ATOM 764 C CA . PRO A 1 98 ? 0.469 4.886 -1.718 1.00 92.75 98 PRO A CA 1
ATOM 765 C C . PRO A 1 98 ? -0.148 5.669 -0.560 1.00 92.75 98 PRO A C 1
ATOM 767 O O . PRO A 1 98 ? 0.235 5.507 0.601 1.00 92.75 98 PRO A O 1
ATOM 770 N N . MET A 1 99 ? -1.135 6.491 -0.892 1.00 95.25 99 MET A N 1
ATOM 771 C CA . MET A 1 99 ? -2.013 7.187 0.034 1.00 95.25 99 MET A CA 1
ATOM 772 C C . MET A 1 99 ? -3.436 6.693 -0.204 1.00 95.25 99 MET A C 1
ATOM 774 O O . MET A 1 99 ? -4.010 6.914 -1.271 1.00 95.25 99 MET A O 1
ATOM 778 N N . THR A 1 100 ? -4.002 6.007 0.781 1.00 95.94 100 THR A N 1
ATOM 779 C CA . THR A 1 100 ? -5.290 5.320 0.654 1.00 95.94 100 THR A CA 1
ATOM 780 C C . THR A 1 100 ? -6.272 5.790 1.704 1.00 95.94 100 THR A C 1
ATOM 782 O O . THR A 1 100 ? -5.894 6.015 2.853 1.00 95.94 100 THR A O 1
ATOM 785 N N . VAL A 1 101 ? -7.538 5.846 1.320 1.00 96.38 101 VAL A N 1
ATOM 786 C CA . VAL A 1 101 ? -8.670 5.996 2.226 1.00 96.38 101 VAL A CA 1
ATOM 787 C C . VAL A 1 101 ? -9.567 4.774 2.097 1.00 96.38 101 VAL A C 1
ATOM 789 O O . VAL A 1 101 ? -9.792 4.264 0.997 1.00 96.38 101 VAL A O 1
ATOM 792 N N . GLY A 1 102 ? -10.058 4.274 3.220 1.00 94.31 102 GLY A N 1
ATOM 793 C CA . GLY A 1 102 ? -10.862 3.061 3.237 1.00 94.31 102 GLY A CA 1
ATOM 794 C C . GLY A 1 102 ? -11.883 3.044 4.350 1.00 94.31 102 GLY A C 1
ATOM 795 O O . GLY A 1 102 ? -11.981 3.981 5.144 1.00 94.31 102 GLY A O 1
ATOM 796 N N . VAL A 1 103 ? -12.649 1.961 4.378 1.00 92.31 103 VAL A N 1
ATOM 797 C CA . VAL A 1 103 ? -13.657 1.701 5.404 1.00 92.31 103 VAL A CA 1
ATOM 798 C C . VAL A 1 103 ? -13.262 0.436 6.150 1.00 92.31 103 VAL A C 1
ATOM 800 O O . VAL A 1 103 ? -12.949 -0.564 5.509 1.00 92.31 103 VAL A O 1
ATOM 803 N N . SER A 1 104 ? -13.280 0.465 7.482 1.00 88.38 104 SER A N 1
ATOM 804 C CA . SER A 1 104 ? -13.134 -0.746 8.293 1.00 88.38 104 SER A CA 1
ATOM 805 C C . SER A 1 104 ? -14.491 -1.429 8.431 1.00 88.38 104 SER A C 1
ATOM 807 O O . SER A 1 104 ? -15.458 -0.834 8.908 1.00 88.38 104 SER A O 1
ATOM 809 N N . LEU A 1 105 ? -14.583 -2.673 7.975 1.00 87.00 105 LEU A N 1
ATOM 810 C CA . LEU A 1 105 ? -15.775 -3.507 8.047 1.00 87.00 105 LEU A CA 1
ATOM 811 C C . LEU A 1 105 ? -15.507 -4.662 9.011 1.00 87.00 105 LEU A C 1
ATOM 813 O O . LEU A 1 105 ? -14.634 -5.497 8.762 1.00 87.00 105 LEU A O 1
ATOM 817 N N . PHE A 1 106 ? -16.300 -4.731 10.082 1.00 82.81 106 PHE A N 1
ATOM 818 C CA . PHE A 1 106 ? -16.226 -5.792 11.096 1.00 82.81 106 PHE A CA 1
ATOM 819 C C . PHE A 1 106 ? -14.847 -5.929 11.765 1.00 82.81 106 PHE A C 1
ATOM 821 O O . PHE A 1 106 ? -14.470 -7.037 12.136 1.00 82.81 106 PHE A O 1
ATOM 828 N N . ASP A 1 107 ? -14.080 -4.834 11.856 1.00 78.81 107 ASP A N 1
ATOM 829 C CA . ASP A 1 107 ? -12.700 -4.813 12.375 1.00 78.81 107 ASP A CA 1
ATOM 830 C C . ASP A 1 107 ? -11.763 -5.847 11.718 1.00 78.81 107 ASP A C 1
ATOM 832 O O . ASP A 1 107 ? -10.757 -6.254 12.295 1.00 78.81 107 ASP A O 1
ATOM 836 N N . LEU A 1 108 ? -12.107 -6.288 10.503 1.00 86.19 108 LEU A N 1
ATOM 837 C CA . LEU A 1 108 ? -11.416 -7.356 9.790 1.00 86.19 108 LEU A CA 1
ATOM 838 C C . LEU A 1 108 ? -11.139 -6.956 8.347 1.00 86.19 108 LEU A C 1
ATOM 840 O O . LEU A 1 108 ? -10.002 -7.030 7.904 1.00 86.19 108 LEU A O 1
ATOM 844 N N . LEU A 1 109 ? -12.163 -6.557 7.592 1.00 93.06 109 LEU A N 1
ATOM 845 C CA . LEU A 1 109 ? -12.038 -6.261 6.166 1.00 93.06 109 LEU A CA 1
ATOM 846 C C . LEU A 1 109 ? -11.891 -4.760 5.934 1.00 93.06 109 LEU A C 1
ATOM 848 O O . LEU A 1 109 ? -12.649 -3.961 6.473 1.00 93.06 109 LEU A O 1
ATOM 852 N N . ARG A 1 110 ? -10.956 -4.379 5.067 1.00 93.38 110 ARG A N 1
ATOM 853 C CA . ARG A 1 110 ? -10.615 -2.984 4.772 1.00 93.38 110 ARG A CA 1
ATOM 854 C C . ARG A 1 110 ? -10.612 -2.700 3.270 1.00 93.38 110 ARG A C 1
ATOM 856 O O . ARG A 1 110 ? -9.538 -2.557 2.679 1.00 93.38 110 ARG A O 1
ATOM 863 N N . PRO A 1 111 ? -11.777 -2.644 2.602 1.00 95.62 111 PRO A N 1
ATOM 864 C CA . PRO A 1 111 ? -11.836 -2.110 1.246 1.00 95.62 111 PRO A CA 1
ATOM 865 C C . PRO A 1 111 ? -11.351 -0.655 1.229 1.00 95.62 111 PRO A C 1
ATOM 867 O O . PRO A 1 111 ? -11.704 0.143 2.104 1.00 95.62 111 PRO A O 1
ATOM 870 N N . HIS A 1 112 ? -10.549 -0.305 0.228 1.00 95.88 112 HIS A N 1
ATOM 871 C CA . HIS A 1 112 ? -9.961 1.023 0.121 1.00 95.88 112 HIS A CA 1
ATOM 872 C C . HIS A 1 112 ? -9.657 1.429 -1.314 1.00 95.88 112 HIS A C 1
ATOM 874 O O . HIS A 1 112 ? -9.554 0.606 -2.222 1.00 95.88 112 HIS A O 1
ATOM 880 N N . ALA A 1 113 ? -9.499 2.732 -1.502 1.00 96.06 113 ALA A N 1
ATOM 881 C CA . ALA A 1 113 ? -9.056 3.333 -2.745 1.00 96.06 113 ALA A CA 1
ATOM 882 C C . ALA A 1 113 ? -8.053 4.445 -2.443 1.00 96.06 113 ALA A C 1
ATOM 884 O O . ALA A 1 113 ? -8.009 4.985 -1.336 1.00 96.06 113 ALA A O 1
ATOM 885 N N . GLY A 1 114 ? -7.227 4.802 -3.414 1.00 93.25 114 GLY A N 1
ATOM 886 C CA . GLY A 1 114 ? -6.180 5.774 -3.175 1.00 93.25 114 GLY A CA 1
ATOM 887 C C . GLY A 1 114 ? -5.445 6.226 -4.412 1.00 93.25 114 GLY A C 1
ATOM 888 O O . GLY A 1 114 ? -5.819 5.922 -5.545 1.00 93.25 114 GLY A O 1
ATOM 889 N N . LEU A 1 115 ? -4.378 6.964 -4.145 1.00 91.75 115 LEU A N 1
ATOM 890 C CA . LEU A 1 115 ? -3.420 7.421 -5.131 1.00 91.75 115 LEU A CA 1
ATOM 891 C C . LEU A 1 115 ? -2.041 6.880 -4.777 1.00 91.75 115 LEU A C 1
ATOM 893 O O . LEU A 1 115 ? -1.676 6.810 -3.607 1.00 91.75 115 LEU A O 1
ATOM 897 N N . VAL A 1 116 ? -1.265 6.526 -5.788 1.00 88.75 116 VAL A N 1
ATOM 898 C CA . VAL A 1 116 ? 0.120 6.083 -5.643 1.00 88.75 116 VAL A CA 1
ATOM 899 C C . VAL A 1 116 ? 1.007 7.100 -6.318 1.00 88.75 116 VAL A C 1
ATOM 901 O O . VAL A 1 116 ? 0.893 7.302 -7.522 1.00 88.75 116 VAL A O 1
ATOM 904 N N . PHE A 1 117 ? 1.898 7.724 -5.557 1.00 88.31 117 PHE A N 1
ATOM 905 C CA . PHE A 1 117 ? 2.916 8.621 -6.097 1.00 88.31 117 PHE A CA 1
ATOM 906 C C . PHE A 1 117 ? 4.208 7.845 -6.347 1.00 88.31 117 PHE A C 1
ATOM 908 O O . PHE A 1 117 ? 4.606 7.043 -5.501 1.00 88.31 117 PHE A O 1
ATOM 915 N N . LEU A 1 118 ? 4.871 8.082 -7.481 1.00 83.75 118 LEU A N 1
ATOM 916 C CA . LEU A 1 118 ? 6.157 7.463 -7.817 1.00 83.75 118 LEU A CA 1
ATOM 917 C C . LEU A 1 118 ? 7.265 8.511 -7.970 1.00 83.75 118 LEU A C 1
ATOM 919 O O . LEU A 1 118 ? 7.083 9.554 -8.600 1.00 83.75 118 LEU A O 1
ATOM 923 N N . ILE A 1 119 ? 8.439 8.202 -7.424 1.00 83.62 119 ILE A N 1
ATOM 924 C CA . ILE A 1 119 ? 9.673 8.972 -7.591 1.00 83.62 119 ILE A CA 1
ATOM 925 C C . ILE A 1 119 ? 10.758 8.017 -8.085 1.00 83.62 119 ILE A C 1
ATOM 927 O O . ILE A 1 119 ? 11.233 7.154 -7.346 1.00 83.62 119 ILE A O 1
ATOM 931 N N . ASP A 1 120 ? 11.165 8.172 -9.341 1.00 79.38 120 ASP A N 1
ATOM 932 C CA . ASP A 1 120 ? 12.202 7.340 -9.945 1.00 79.38 120 ASP A CA 1
ATOM 933 C C . ASP A 1 120 ? 13.593 7.658 -9.384 1.00 79.38 120 ASP A C 1
ATOM 935 O O . ASP A 1 120 ? 14.030 8.807 -9.380 1.00 79.38 120 ASP A O 1
ATOM 939 N N . LEU A 1 121 ? 14.319 6.615 -8.970 1.00 77.81 121 LEU A N 1
ATOM 940 C CA . LEU A 1 121 ? 15.692 6.712 -8.454 1.00 77.81 121 LEU A CA 1
ATOM 941 C C . LEU A 1 121 ? 16.735 6.125 -9.414 1.00 77.81 121 LEU A C 1
ATOM 943 O O . LEU A 1 121 ? 17.922 6.063 -9.099 1.00 77.81 121 LEU A O 1
ATOM 947 N N . THR A 1 122 ? 16.308 5.632 -10.576 1.00 70.00 122 THR A N 1
ATOM 948 C CA . THR A 1 122 ? 17.204 4.945 -11.510 1.00 70.00 122 THR A CA 1
ATOM 949 C C . THR A 1 122 ? 18.080 5.962 -12.243 1.00 70.00 122 THR A C 1
ATOM 951 O O . THR A 1 122 ? 17.583 6.805 -12.990 1.00 70.00 122 THR A O 1
ATOM 954 N N . GLU A 1 123 ? 19.398 5.878 -12.044 1.00 56.06 123 GLU A N 1
ATOM 955 C CA . GLU A 1 123 ? 20.368 6.731 -12.731 1.00 56.06 123 GLU A CA 1
ATOM 956 C C . GLU A 1 123 ? 20.321 6.541 -14.259 1.00 56.06 123 GLU A C 1
ATOM 958 O O . GLU A 1 123 ? 20.106 5.442 -14.767 1.00 56.06 123 GLU A O 1
ATOM 963 N N . ASN A 1 124 ? 20.571 7.640 -14.979 1.00 50.47 124 ASN A N 1
ATOM 964 C CA . ASN A 1 124 ? 20.462 7.908 -16.427 1.00 50.47 124 ASN A CA 1
ATOM 965 C C . ASN A 1 124 ? 21.080 6.905 -17.441 1.00 50.47 124 ASN A C 1
ATOM 967 O O . ASN A 1 124 ? 21.211 7.251 -18.616 1.00 50.47 124 ASN A O 1
ATOM 971 N N . LYS A 1 125 ? 21.474 5.687 -17.065 1.00 47.03 125 LYS A N 1
ATOM 972 C CA . LYS A 1 125 ? 22.247 4.782 -17.933 1.00 47.03 125 LYS A CA 1
ATOM 973 C C . LYS A 1 125 ? 21.441 4.138 -19.071 1.00 47.03 125 LYS A C 1
ATOM 975 O O . LYS A 1 125 ? 22.046 3.713 -20.048 1.00 47.03 125 LYS A O 1
ATOM 980 N N . PHE A 1 126 ? 20.103 4.140 -19.025 1.00 53.16 126 PHE A N 1
ATOM 981 C CA . PHE A 1 126 ? 19.261 3.565 -20.087 1.00 53.16 126 PHE A CA 1
ATOM 982 C C . PHE A 1 126 ? 18.203 4.555 -20.600 1.00 53.16 126 PHE A C 1
ATOM 984 O O . PHE A 1 126 ? 17.108 4.676 -20.050 1.00 53.16 126 PHE A O 1
ATOM 991 N N . LYS A 1 127 ? 18.520 5.247 -21.708 1.00 48.03 127 LYS A N 1
ATOM 992 C CA . LYS A 1 127 ? 17.617 6.196 -22.400 1.00 48.03 127 LYS A CA 1
ATOM 993 C C . LYS A 1 127 ? 16.257 5.588 -22.783 1.00 48.03 127 LYS A C 1
ATOM 995 O O . LYS A 1 127 ? 15.273 6.315 -22.806 1.00 48.03 127 LYS A O 1
ATOM 1000 N N . ILE A 1 128 ? 16.193 4.282 -23.053 1.00 51.28 128 ILE A N 1
ATOM 1001 C CA . ILE A 1 128 ? 14.973 3.588 -23.506 1.00 51.28 128 ILE A CA 1
ATOM 1002 C C . ILE A 1 128 ? 13.926 3.510 -22.381 1.00 51.28 128 ILE A C 1
ATOM 1004 O O . ILE A 1 128 ? 12.778 3.886 -22.590 1.00 51.28 128 ILE A O 1
ATOM 1008 N N . ILE A 1 129 ? 14.335 3.126 -21.166 1.00 50.91 129 ILE A N 1
ATOM 1009 C CA . ILE A 1 129 ? 13.450 3.076 -19.985 1.00 50.91 129 ILE A CA 1
ATOM 1010 C C . ILE A 1 129 ? 13.026 4.491 -19.582 1.00 50.91 129 ILE A C 1
ATOM 1012 O O . ILE A 1 129 ? 11.865 4.730 -19.255 1.00 50.91 129 ILE A O 1
ATOM 1016 N N . LYS A 1 130 ? 13.960 5.448 -19.673 1.00 48.66 130 LYS A N 1
ATOM 1017 C CA . LYS A 1 130 ? 13.663 6.855 -19.413 1.00 48.66 130 LYS A CA 1
ATOM 1018 C C . LYS A 1 130 ? 12.609 7.387 -20.376 1.00 48.66 130 LYS A C 1
ATOM 1020 O O . LYS A 1 130 ? 11.718 8.077 -19.920 1.00 48.66 130 LYS A O 1
ATOM 1025 N N . ASN A 1 131 ? 12.674 7.071 -21.668 1.00 45.94 131 ASN A N 1
ATOM 1026 C CA . ASN A 1 131 ? 11.665 7.526 -22.626 1.00 45.94 131 ASN A CA 1
ATOM 1027 C C . ASN A 1 131 ? 10.303 6.853 -22.390 1.00 45.94 131 ASN A C 1
ATOM 1029 O O . ASN A 1 131 ? 9.301 7.557 -22.392 1.00 45.94 131 ASN A O 1
ATOM 1033 N N . ALA A 1 132 ? 10.273 5.552 -22.078 1.00 48.59 132 ALA A N 1
ATOM 1034 C CA . ALA A 1 132 ? 9.029 4.836 -21.777 1.00 48.59 132 ALA A CA 1
ATOM 1035 C C . ALA A 1 132 ? 8.299 5.382 -20.531 1.00 48.59 132 ALA A C 1
ATOM 1037 O O . ALA A 1 132 ? 7.085 5.542 -20.569 1.00 48.59 132 ALA A O 1
ATOM 1038 N N . ARG A 1 133 ? 9.020 5.732 -19.450 1.00 50.34 133 ARG A N 1
ATOM 1039 C CA . ARG A 1 133 ? 8.418 6.388 -18.265 1.00 50.34 133 ARG A CA 1
ATOM 1040 C C . ARG A 1 133 ? 8.184 7.886 -18.446 1.00 50.34 133 ARG A C 1
ATOM 1042 O O . ARG A 1 133 ? 7.221 8.417 -17.921 1.00 50.34 133 ARG A O 1
ATOM 1049 N N . LYS A 1 134 ? 9.036 8.593 -19.192 1.00 44.12 134 LYS A N 1
ATOM 1050 C CA . LYS A 1 134 ? 8.913 10.049 -19.406 1.00 44.12 134 LYS A CA 1
ATOM 1051 C C . LYS A 1 134 ? 7.750 10.416 -20.334 1.00 44.12 134 LYS A C 1
ATOM 1053 O O . LYS A 1 134 ? 7.300 11.560 -20.301 1.00 44.12 134 LYS A O 1
ATOM 1058 N N . GLU A 1 135 ? 7.266 9.478 -21.148 1.00 46.25 135 GLU A N 1
ATOM 1059 C CA . GLU A 1 135 ? 6.019 9.638 -21.906 1.00 46.25 135 GLU A CA 1
ATOM 1060 C C . GLU A 1 135 ? 4.767 9.560 -21.016 1.00 46.25 135 GLU A C 1
ATOM 1062 O O . GLU A 1 135 ? 3.746 10.171 -21.344 1.00 46.25 135 GLU A O 1
ATOM 1067 N N . GLU A 1 136 ? 4.847 8.919 -19.846 1.00 53.53 136 GLU A N 1
ATOM 1068 C CA . GLU A 1 136 ? 3.816 9.011 -18.813 1.00 53.53 136 GLU A CA 1
ATOM 1069 C C . GLU A 1 136 ? 3.981 10.342 -18.061 1.00 53.53 136 GLU A C 1
ATOM 1071 O O . GLU A 1 136 ? 4.655 10.450 -17.045 1.00 53.53 136 GLU A O 1
ATOM 1076 N N . LYS A 1 137 ? 3.354 11.408 -18.576 1.00 53.28 137 LYS A N 1
ATOM 1077 C CA . LYS A 1 137 ? 3.367 12.759 -17.969 1.00 53.28 137 LYS A CA 1
ATOM 1078 C C . LYS A 1 137 ? 2.863 12.826 -16.515 1.00 53.28 137 LYS A C 1
ATOM 1080 O O . LYS A 1 137 ? 3.016 13.869 -15.884 1.00 53.28 137 LYS A O 1
ATOM 1085 N N . ASN A 1 138 ? 2.260 11.758 -15.995 1.00 60.28 138 ASN A N 1
ATOM 1086 C CA . ASN A 1 138 ? 1.714 11.685 -14.646 1.00 60.28 138 ASN A CA 1
ATOM 1087 C C . ASN A 1 138 ? 2.464 10.634 -13.821 1.00 60.28 138 ASN A C 1
ATOM 1089 O O . ASN A 1 138 ? 2.305 9.441 -14.045 1.00 60.28 138 ASN A O 1
ATOM 1093 N N . ASN A 1 139 ? 3.191 11.082 -12.795 1.00 71.19 139 ASN A N 1
ATOM 1094 C CA . ASN A 1 139 ? 3.857 10.216 -11.809 1.00 71.19 139 ASN A CA 1
ATOM 1095 C C . ASN A 1 139 ? 2.903 9.714 -10.706 1.00 71.19 139 ASN A C 1
ATOM 1097 O O . ASN A 1 139 ? 3.335 9.435 -9.584 1.00 71.19 139 ASN A O 1
ATOM 1101 N N . TRP A 1 140 ? 1.600 9.679 -10.983 1.00 75.62 140 TRP A N 1
ATOM 1102 C CA . TRP A 1 140 ? 0.582 9.292 -10.018 1.00 75.62 140 TRP A CA 1
ATOM 1103 C C . TRP A 1 140 ? -0.443 8.352 -10.645 1.00 75.62 140 TRP A C 1
ATOM 1105 O O . TRP A 1 140 ? -0.850 8.524 -11.795 1.00 75.62 140 TRP A O 1
ATOM 1115 N N . PHE A 1 141 ? -0.845 7.351 -9.869 1.00 81.88 141 PHE A N 1
ATOM 1116 C CA . PHE A 1 141 ? -1.714 6.256 -10.291 1.00 81.88 141 PHE A CA 1
ATOM 1117 C C . PHE A 1 141 ? -2.883 6.135 -9.325 1.00 81.88 141 PHE A C 1
ATOM 1119 O O . PHE A 1 141 ? -2.757 6.500 -8.157 1.00 81.88 141 PHE A O 1
ATOM 1126 N N . TYR A 1 142 ? -4.012 5.613 -9.794 1.00 87.69 142 TYR A N 1
ATOM 1127 C CA . TYR A 1 142 ? -5.108 5.245 -8.906 1.00 87.69 142 TYR A CA 1
ATOM 1128 C C . TYR A 1 142 ? -4.860 3.849 -8.352 1.00 87.69 142 TYR A C 1
ATOM 1130 O O . TYR A 1 142 ? -4.310 2.990 -9.038 1.00 87.69 142 TYR A O 1
ATOM 1138 N N . LEU A 1 143 ? -5.295 3.616 -7.125 1.00 90.19 143 LEU A N 1
ATOM 1139 C CA . LEU A 1 143 ? -5.230 2.321 -6.470 1.00 90.19 143 LEU A CA 1
ATOM 1140 C C . LEU A 1 143 ? -6.608 1.962 -5.937 1.00 90.19 143 LEU A C 1
ATOM 1142 O O . LEU A 1 143 ? -7.319 2.808 -5.394 1.00 90.19 143 LEU A O 1
ATOM 1146 N N . LEU A 1 144 ? -6.970 0.699 -6.092 1.00 93.44 144 LEU A N 1
ATOM 1147 C CA . LEU A 1 144 ? -8.126 0.081 -5.468 1.00 93.44 144 LEU A CA 1
ATOM 1148 C C . LEU A 1 144 ? -7.641 -1.188 -4.785 1.00 93.44 144 LEU A C 1
ATOM 1150 O O . LEU A 1 144 ? -6.931 -1.972 -5.402 1.00 93.44 144 LEU A O 1
ATOM 1154 N N . GLY A 1 145 ? -8.025 -1.414 -3.541 1.00 93.69 145 GLY A N 1
ATOM 1155 C CA . GLY A 1 145 ? -7.528 -2.555 -2.795 1.00 93.69 145 GLY A CA 1
ATOM 1156 C C . GLY A 1 145 ? -8.514 -3.071 -1.770 1.00 93.69 145 GLY A C 1
ATOM 1157 O O . GLY A 1 145 ? -9.535 -2.451 -1.450 1.00 93.69 145 GLY A O 1
ATOM 1158 N N . ILE A 1 146 ? -8.190 -4.246 -1.254 1.00 96.06 146 ILE A N 1
ATOM 1159 C CA . ILE A 1 146 ? -8.858 -4.846 -0.112 1.00 96.06 146 ILE A CA 1
ATOM 1160 C C . ILE A 1 146 ? -7.804 -5.290 0.895 1.00 96.06 146 ILE A C 1
ATOM 1162 O O . ILE A 1 146 ? -6.852 -5.986 0.555 1.00 96.06 146 ILE A O 1
ATOM 1166 N N . GLY A 1 147 ? -7.970 -4.842 2.133 1.00 94.69 147 GLY A N 1
ATOM 1167 C CA . GLY A 1 147 ? -7.142 -5.225 3.264 1.00 94.69 147 GLY A CA 1
ATOM 1168 C C . GLY A 1 147 ? -7.843 -6.209 4.189 1.00 94.69 147 GLY A C 1
ATOM 1169 O O . GLY A 1 147 ? -9.074 -6.260 4.238 1.00 94.69 147 GLY A O 1
ATOM 1170 N N . VAL A 1 148 ? -7.050 -6.958 4.945 1.00 94.69 148 VAL A N 1
ATOM 1171 C CA . VAL A 1 148 ? -7.482 -7.805 6.054 1.00 94.69 148 VAL A CA 1
ATOM 1172 C C . VAL A 1 148 ? -6.612 -7.502 7.272 1.00 94.69 148 VAL A C 1
ATOM 1174 O O . VAL A 1 148 ? -5.384 -7.518 7.171 1.00 94.69 148 VAL A O 1
ATOM 1177 N N . ASP A 1 149 ? -7.241 -7.251 8.415 1.00 90.50 149 ASP A N 1
ATOM 1178 C CA . ASP A 1 149 ? -6.574 -7.073 9.705 1.00 90.50 149 ASP A CA 1
ATOM 1179 C C . ASP A 1 149 ? -6.597 -8.379 10.500 1.00 90.50 149 ASP A C 1
ATOM 1181 O O . ASP A 1 149 ? -7.650 -8.895 10.866 1.00 90.50 149 ASP A O 1
ATOM 1185 N N . LEU A 1 150 ? -5.416 -8.933 10.770 1.00 90.25 150 LEU A N 1
ATOM 1186 C CA . LEU A 1 150 ? -5.227 -10.161 11.540 1.00 90.25 150 LEU A CA 1
ATOM 1187 C C . LEU A 1 150 ? -4.350 -9.860 12.759 1.00 90.25 150 LEU A C 1
ATOM 1189 O O . LEU A 1 150 ? -3.129 -10.036 12.746 1.00 90.25 150 LEU A O 1
ATOM 1193 N N . GLY A 1 151 ? -4.983 -9.373 13.827 1.00 87.69 151 GLY A N 1
ATOM 1194 C CA . GLY A 1 151 ? -4.284 -8.924 15.031 1.00 87.69 151 GLY A CA 1
ATOM 1195 C C . GLY A 1 151 ? -3.392 -7.719 14.729 1.00 87.69 151 GLY A C 1
ATOM 1196 O O . GLY A 1 151 ? -3.886 -6.659 14.360 1.00 87.69 151 GLY A O 1
ATOM 1197 N N . ASN A 1 152 ? -2.074 -7.887 14.859 1.00 90.50 152 ASN A N 1
ATOM 1198 C CA . ASN A 1 152 ? -1.105 -6.840 14.517 1.00 90.50 152 ASN A CA 1
ATOM 1199 C C . ASN A 1 152 ? -0.701 -6.852 13.035 1.00 90.50 152 ASN A C 1
ATOM 1201 O O . ASN A 1 152 ? 0.030 -5.962 12.606 1.00 90.50 152 ASN A O 1
ATOM 1205 N N . PHE A 1 153 ? -1.127 -7.845 12.254 1.00 92.75 153 PHE A N 1
ATOM 1206 C CA . PHE A 1 153 ? -0.802 -7.925 10.834 1.00 92.75 153 PHE A CA 1
ATOM 1207 C C . PHE A 1 153 ? -1.865 -7.232 9.987 1.00 92.75 153 PHE A C 1
ATOM 1209 O O . PHE A 1 153 ? -3.059 -7.446 10.172 1.00 92.75 153 PHE A O 1
ATOM 1216 N N . LEU A 1 154 ? -1.407 -6.437 9.025 1.00 93.69 154 LEU A N 1
ATOM 1217 C CA . LEU A 1 154 ? -2.229 -5.791 8.011 1.00 93.69 154 LEU A CA 1
ATOM 1218 C C . LEU A 1 154 ? -1.861 -6.410 6.668 1.00 93.69 154 LEU A C 1
ATOM 1220 O O . LEU A 1 154 ? -0.739 -6.224 6.206 1.00 93.69 154 LEU A O 1
ATOM 1224 N N . ILE A 1 155 ? -2.771 -7.148 6.047 1.00 96.06 155 ILE A N 1
ATOM 1225 C CA . ILE A 1 155 ? -2.529 -7.778 4.746 1.00 96.06 155 ILE A CA 1
ATOM 1226 C C . ILE A 1 155 ? -3.360 -7.041 3.709 1.00 96.06 155 ILE A C 1
ATOM 1228 O O . ILE A 1 155 ? -4.580 -7.104 3.764 1.00 96.06 155 ILE A O 1
ATOM 1232 N N . ASP A 1 156 ? -2.721 -6.361 2.765 1.00 95.31 156 ASP A N 1
ATOM 1233 C CA . ASP A 1 156 ? -3.399 -5.592 1.725 1.00 95.31 156 ASP A CA 1
ATOM 1234 C C . ASP A 1 156 ? -3.142 -6.224 0.349 1.00 95.31 156 ASP A C 1
ATOM 1236 O O . ASP A 1 156 ? -2.007 -6.558 0.003 1.00 95.31 156 ASP A O 1
ATOM 1240 N N . LEU A 1 157 ? -4.207 -6.408 -0.430 1.00 94.88 157 LEU A N 1
ATOM 1241 C CA . LEU A 1 157 ? -4.150 -6.774 -1.840 1.00 94.88 157 LEU A CA 1
ATOM 1242 C C . LEU A 1 157 ? -4.627 -5.582 -2.665 1.00 94.88 157 LEU A C 1
ATOM 1244 O O . LEU A 1 157 ? -5.795 -5.194 -2.594 1.00 94.88 157 LEU A O 1
ATOM 1248 N N . ASP A 1 158 ? -3.727 -5.036 -3.466 1.00 92.31 158 ASP A N 1
ATOM 1249 C CA . ASP A 1 158 ? -3.935 -3.807 -4.213 1.00 92.31 158 ASP A CA 1
ATOM 1250 C C . ASP A 1 158 ? -3.914 -4.047 -5.710 1.00 92.31 158 ASP A C 1
ATOM 1252 O O . ASP A 1 158 ? -3.096 -4.807 -6.230 1.00 92.31 158 ASP A O 1
ATOM 1256 N N . TRP A 1 159 ? -4.774 -3.316 -6.401 1.00 88.88 159 TRP A N 1
ATOM 1257 C CA . TRP A 1 159 ? -4.787 -3.159 -7.838 1.00 88.88 159 TRP A CA 1
ATOM 1258 C C . TRP A 1 159 ? -4.459 -1.708 -8.186 1.00 88.88 159 TRP A C 1
ATOM 1260 O O . TRP A 1 159 ? -5.183 -0.786 -7.804 1.00 88.88 159 TRP A O 1
ATOM 1270 N N . GLU A 1 160 ? -3.402 -1.494 -8.967 1.00 82.50 160 GLU A N 1
ATOM 1271 C CA . GLU A 1 160 ? -3.040 -0.171 -9.485 1.00 82.50 160 GLU A CA 1
ATOM 1272 C C . GLU A 1 160 ? -3.600 0.027 -10.907 1.00 82.50 160 GLU A C 1
ATOM 1274 O O . GLU A 1 160 ? -3.527 -0.852 -11.769 1.00 82.50 160 GLU A O 1
ATOM 1279 N N . TYR A 1 161 ? -4.206 1.189 -11.159 1.00 74.69 161 TYR A N 1
ATOM 1280 C CA . TYR A 1 161 ? -4.743 1.579 -12.460 1.00 74.69 161 TYR A CA 1
ATOM 1281 C C . TYR A 1 161 ? -4.221 2.959 -12.874 1.00 74.69 161 TYR A C 1
ATOM 1283 O O . TYR A 1 161 ? -4.540 3.990 -12.277 1.00 74.69 161 TYR A O 1
ATOM 1291 N N . GLY A 1 162 ? -3.425 2.985 -13.945 1.00 62.84 162 GLY A N 1
ATOM 1292 C CA . GLY A 1 162 ? -2.947 4.219 -14.567 1.00 62.84 162 GLY A CA 1
ATOM 1293 C C . GLY A 1 162 ? -3.947 4.794 -15.573 1.00 62.84 162 GLY A C 1
ATOM 1294 O O . GLY A 1 162 ? -4.311 4.134 -16.552 1.00 62.84 162 GLY A O 1
ATOM 1295 N N . VAL A 1 163 ? -4.344 6.055 -15.393 1.00 50.28 163 VAL A N 1
ATOM 1296 C CA . VAL A 1 163 ? -5.070 6.829 -16.413 1.00 50.28 163 VAL A CA 1
ATOM 1297 C C . VAL A 1 163 ? -4.043 7.615 -17.229 1.00 50.28 163 VAL A C 1
ATOM 1299 O O . VAL A 1 163 ? -3.710 8.750 -16.901 1.00 50.28 163 VAL A O 1
ATOM 1302 N N . SER A 1 164 ? -3.510 7.005 -18.290 1.00 46.69 164 SER A N 1
ATOM 1303 C CA . SER A 1 164 ? -2.763 7.754 -19.309 1.00 46.69 164 SER A CA 1
ATOM 1304 C C . SER A 1 164 ? -3.754 8.398 -20.278 1.00 46.69 164 SER A C 1
ATOM 1306 O O . SER A 1 164 ? -4.606 7.709 -20.842 1.00 46.69 164 SER A O 1
ATOM 1308 N N . SER A 1 165 ? -3.648 9.716 -20.471 1.00 39.12 165 SER A N 1
ATOM 1309 C CA . SER A 1 165 ? -4.486 10.496 -21.393 1.00 39.12 165 SER A CA 1
ATOM 1310 C C . SER A 1 165 ? -4.209 10.206 -22.873 1.00 39.12 165 SER A C 1
ATOM 1312 O O . SER A 1 165 ? -4.970 10.649 -23.727 1.00 39.12 165 SER A O 1
ATOM 1314 N N . ASN A 1 166 ? -3.169 9.429 -23.190 1.00 35.62 166 ASN A N 1
ATOM 1315 C CA . ASN A 1 166 ? -2.894 8.968 -24.545 1.00 35.62 166 ASN A CA 1
ATOM 1316 C C . ASN A 1 166 ? -3.384 7.526 -24.709 1.00 35.62 166 ASN A C 1
ATOM 1318 O O . ASN A 1 166 ? -2.626 6.565 -24.589 1.00 35.62 166 ASN A O 1
ATOM 1322 N N . GLN A 1 167 ? -4.672 7.376 -25.025 1.00 31.59 167 GLN A N 1
ATOM 1323 C CA . GLN A 1 167 ? -5.265 6.137 -25.544 1.00 31.59 167 GLN A CA 1
ATOM 1324 C C . GLN A 1 167 ? -4.809 5.843 -26.988 1.00 31.59 167 GLN A C 1
ATOM 1326 O O . GLN A 1 167 ? -5.617 5.542 -27.862 1.00 31.59 167 GLN A O 1
ATOM 1331 N N . GLN A 1 168 ? -3.508 5.897 -27.260 1.00 31.16 168 GLN A N 1
ATOM 1332 C CA . GLN A 1 168 ? -2.949 5.109 -28.349 1.00 31.16 168 GLN A CA 1
ATOM 1333 C C . GLN A 1 168 ? -2.300 3.895 -27.710 1.00 31.16 168 GLN A C 1
ATOM 1335 O O . GLN A 1 168 ? -1.209 3.955 -27.153 1.00 31.16 168 GLN A O 1
ATOM 1340 N N . ILE A 1 169 ? -3.023 2.780 -27.782 1.00 39.69 169 ILE A N 1
ATOM 1341 C CA . ILE A 1 169 ? -2.488 1.433 -27.601 1.00 39.69 169 ILE A CA 1
ATOM 1342 C C . ILE A 1 169 ? -1.577 1.177 -28.814 1.00 39.69 169 ILE A C 1
ATOM 1344 O O . ILE A 1 169 ? -1.903 0.426 -29.729 1.00 39.69 169 ILE A O 1
ATOM 1348 N N . SER A 1 170 ? -0.458 1.888 -28.896 1.00 31.48 170 SER A N 1
ATOM 1349 C CA . SER A 1 170 ? 0.653 1.513 -29.753 1.00 31.48 170 SER A CA 1
ATOM 1350 C C . SER A 1 170 ? 1.365 0.352 -29.061 1.00 31.48 170 SER A C 1
ATOM 1352 O O . SER A 1 170 ? 1.659 0.398 -27.863 1.00 31.48 170 SER A O 1
ATOM 1354 N N . LYS A 1 171 ? 1.570 -0.735 -29.812 1.00 36.03 171 LYS A N 1
ATOM 1355 C CA . LYS A 1 171 ? 2.312 -1.932 -29.397 1.00 36.03 171 LYS A CA 1
ATOM 1356 C C . LYS A 1 171 ? 3.583 -1.511 -28.637 1.00 36.03 171 LYS A C 1
ATOM 1358 O O . LYS A 1 171 ? 4.501 -0.985 -29.256 1.00 36.03 171 LYS A O 1
ATOM 1363 N N . GLY A 1 172 ? 3.619 -1.712 -27.316 1.00 39.97 172 GLY A N 1
ATOM 1364 C CA . GLY A 1 172 ? 4.804 -1.433 -26.489 1.00 39.97 172 GLY A CA 1
ATOM 1365 C C . GLY A 1 172 ? 4.639 -0.476 -25.302 1.00 39.97 172 GLY A C 1
ATOM 1366 O O . GLY A 1 172 ? 5.637 -0.207 -24.638 1.00 39.97 172 GLY A O 1
ATOM 1367 N N . SER A 1 173 ? 3.438 0.024 -24.983 1.00 41.19 173 SER A N 1
ATOM 1368 C CA . SER A 1 173 ? 3.237 0.812 -23.752 1.00 41.19 173 SER A CA 1
ATOM 1369 C C . SER A 1 173 ? 3.358 -0.083 -22.506 1.00 41.19 173 SER A C 1
ATOM 1371 O O . SER A 1 173 ? 2.424 -0.780 -22.109 1.00 41.19 173 SER A O 1
ATOM 1373 N N . TYR A 1 174 ? 4.559 -0.098 -21.927 1.00 48.88 174 TYR A N 1
ATOM 1374 C CA . TYR A 1 174 ? 4.875 -0.735 -20.653 1.00 48.88 174 TYR A CA 1
ATOM 1375 C C . TYR A 1 174 ? 4.189 0.040 -19.523 1.00 48.88 174 TYR A C 1
ATOM 1377 O O . TYR A 1 174 ? 4.603 1.153 -19.213 1.00 48.88 174 TYR A O 1
ATOM 1385 N N . ARG A 1 175 ? 3.150 -0.540 -18.911 1.00 53.34 175 ARG A N 1
ATOM 1386 C CA . ARG A 1 175 ? 2.485 0.058 -17.746 1.00 53.34 175 ARG A CA 1
ATOM 1387 C C . ARG A 1 175 ? 2.971 -0.589 -16.457 1.00 53.34 175 ARG A C 1
ATOM 1389 O O . ARG A 1 175 ? 2.860 -1.813 -16.326 1.00 53.34 175 ARG A O 1
ATOM 1396 N N . PRO A 1 176 ? 3.487 0.196 -15.501 1.00 53.19 176 PRO A N 1
ATOM 1397 C CA . PRO A 1 176 ? 3.990 -0.372 -14.278 1.00 53.19 176 PRO A CA 1
ATOM 1398 C C . PRO A 1 176 ? 2.827 -0.723 -13.326 1.00 53.19 176 PRO A C 1
ATOM 1400 O O . PRO A 1 176 ? 2.083 0.157 -12.922 1.00 53.19 176 PRO A O 1
ATOM 1403 N N . LYS A 1 177 ? 2.734 -2.008 -12.960 1.00 59.78 177 LYS A N 1
ATOM 1404 C CA . LYS A 1 177 ? 1.974 -2.648 -11.870 1.00 59.78 177 LYS A CA 1
ATOM 1405 C C . LYS A 1 177 ? 0.473 -2.818 -12.089 1.00 59.78 177 LYS A C 1
ATOM 1407 O O . LYS A 1 177 ? -0.256 -1.870 -12.336 1.00 59.78 177 LYS A O 1
ATOM 1412 N N . GLN A 1 178 ? 0.008 -4.057 -11.938 1.00 71.94 178 GLN A N 1
ATOM 1413 C CA . GLN A 1 178 ? -1.426 -4.370 -11.911 1.00 71.94 178 GLN A CA 1
ATOM 1414 C C . GLN A 1 178 ? -1.856 -4.951 -10.566 1.00 71.94 178 GLN A C 1
ATOM 1416 O O . GLN A 1 178 ? -2.994 -4.730 -10.175 1.00 71.94 178 GLN A O 1
ATOM 1421 N N . PHE A 1 179 ? -0.960 -5.634 -9.841 1.00 84.88 179 PHE A N 1
ATOM 1422 C CA . PHE A 1 179 ? -1.279 -6.221 -8.541 1.00 84.88 179 PHE A CA 1
ATOM 1423 C C . PHE A 1 179 ? -0.112 -6.143 -7.564 1.00 84.88 179 PHE A C 1
ATOM 1425 O O . PHE A 1 179 ? 1.019 -6.474 -7.931 1.00 84.88 179 PHE A O 1
ATOM 1432 N N . ALA A 1 180 ? -0.396 -5.783 -6.315 1.00 87.94 180 ALA A N 1
ATOM 1433 C CA . ALA A 1 180 ? 0.548 -5.857 -5.208 1.00 87.94 180 ALA A CA 1
ATOM 1434 C C . ALA A 1 180 ? -0.082 -6.570 -4.009 1.00 87.94 180 ALA A C 1
ATOM 1436 O O . ALA A 1 180 ? -1.223 -6.304 -3.648 1.00 87.94 180 ALA A O 1
ATOM 1437 N N . LEU A 1 181 ? 0.674 -7.472 -3.391 1.00 92.69 181 LEU A N 1
ATOM 1438 C CA . LEU A 1 181 ? 0.365 -8.039 -2.085 1.00 92.69 181 LEU A CA 1
ATOM 1439 C C . LEU A 1 181 ? 1.313 -7.410 -1.073 1.00 92.69 181 LEU A C 1
ATOM 1441 O O . LEU A 1 181 ? 2.530 -7.460 -1.265 1.00 92.69 181 LEU A O 1
ATOM 1445 N N . ARG A 1 182 ? 0.772 -6.845 -0.000 1.00 93.38 182 ARG A N 1
ATOM 1446 C CA . ARG A 1 182 ? 1.532 -6.188 1.063 1.00 93.38 182 ARG A CA 1
ATOM 1447 C C . ARG A 1 182 ? 1.166 -6.757 2.421 1.00 93.38 182 ARG A C 1
ATOM 1449 O O . ARG A 1 182 ? 0.013 -7.072 2.689 1.00 93.38 182 ARG A O 1
ATOM 1456 N N . VAL A 1 183 ? 2.166 -6.849 3.285 1.00 95.25 183 VAL A N 1
ATOM 1457 C CA . VAL A 1 183 ? 2.039 -7.236 4.685 1.00 95.25 183 VAL A CA 1
ATOM 1458 C C . VAL A 1 183 ? 2.699 -6.153 5.526 1.00 95.25 183 VAL A C 1
ATOM 1460 O O . VAL A 1 183 ? 3.890 -5.884 5.384 1.00 95.25 183 VAL A O 1
ATOM 1463 N N . GLY A 1 184 ? 1.920 -5.521 6.392 1.00 94.44 184 GLY A N 1
ATOM 1464 C CA . GLY A 1 184 ? 2.380 -4.602 7.420 1.00 94.44 184 GLY A CA 1
ATOM 1465 C C . GLY A 1 184 ? 2.290 -5.236 8.801 1.00 94.44 184 GLY A C 1
ATOM 1466 O O . GLY A 1 184 ? 1.419 -6.068 9.053 1.00 94.44 184 GLY A O 1
ATOM 1467 N N . TYR A 1 185 ? 3.170 -4.824 9.706 1.00 93.50 185 TYR A N 1
ATOM 1468 C CA . TYR A 1 185 ? 3.077 -5.176 11.120 1.00 93.50 185 TYR A CA 1
ATOM 1469 C C . TYR A 1 185 ? 2.900 -3.913 11.960 1.00 93.50 185 TYR A C 1
ATOM 1471 O O . TYR A 1 185 ? 3.753 -3.030 11.940 1.00 93.50 185 TYR A O 1
ATOM 1479 N N . ASN A 1 186 ? 1.795 -3.811 12.690 1.00 92.00 186 ASN A N 1
ATOM 1480 C CA . ASN A 1 186 ? 1.513 -2.685 13.568 1.00 92.00 186 ASN A CA 1
ATOM 1481 C C . ASN A 1 186 ? 2.340 -2.778 14.857 1.00 92.00 186 ASN A C 1
ATOM 1483 O O . ASN A 1 186 ? 2.113 -3.651 15.695 1.00 92.00 186 ASN A O 1
ATOM 1487 N N . LEU A 1 187 ? 3.275 -1.844 15.026 1.00 89.12 187 LEU A N 1
ATOM 1488 C CA . LEU A 1 187 ? 4.130 -1.732 16.208 1.00 89.12 187 LEU A CA 1
ATOM 1489 C C . LEU A 1 187 ? 3.464 -0.985 17.364 1.00 89.12 187 LEU A C 1
ATOM 1491 O O . LEU A 1 187 ? 3.868 -1.166 18.508 1.00 89.12 187 LEU A O 1
ATOM 1495 N N . LEU A 1 188 ? 2.451 -0.163 17.087 1.00 83.75 188 LEU A N 1
ATOM 1496 C CA . LEU A 1 188 ? 1.745 0.606 18.117 1.00 83.75 188 LEU A CA 1
ATOM 1497 C C . LEU A 1 188 ? 0.728 -0.247 18.893 1.00 83.75 188 LEU A C 1
ATOM 1499 O O . LEU A 1 188 ? 0.085 0.245 19.815 1.00 83.75 188 LEU A O 1
ATOM 1503 N N . GLY A 1 189 ? 0.619 -1.533 18.541 1.00 61.91 189 GLY A N 1
ATOM 1504 C CA . GLY A 1 189 ? -0.375 -2.450 19.077 1.00 61.91 189 GLY A CA 1
ATOM 1505 C C . GLY A 1 189 ? -1.790 -2.075 18.641 1.00 61.91 189 GLY A C 1
ATOM 1506 O O . GLY A 1 189 ? -2.039 -1.028 18.037 1.00 61.91 189 GLY A O 1
ATOM 1507 N N . LEU A 1 190 ? -2.746 -2.947 18.950 1.00 56.06 190 LEU A N 1
ATOM 1508 C CA . LEU A 1 190 ? -4.143 -2.545 19.042 1.00 56.06 190 LEU A CA 1
ATOM 1509 C C . LEU A 1 190 ? -4.231 -1.506 20.171 1.00 56.06 190 LEU A C 1
ATOM 1511 O O . LEU A 1 190 ? -4.445 -1.865 21.323 1.00 56.06 190 LEU A O 1
ATOM 1515 N N . LEU A 1 191 ? -4.041 -0.219 19.872 1.00 46.16 191 LEU A N 1
ATOM 1516 C CA . LEU A 1 191 ? -4.663 0.830 20.676 1.00 46.16 191 LEU A CA 1
ATOM 1517 C C . LEU A 1 191 ? -6.166 0.690 20.429 1.00 46.16 191 LEU A C 1
ATOM 1519 O O . LEU A 1 191 ? -6.733 1.288 19.515 1.00 46.16 191 LEU A O 1
ATOM 1523 N N . GLY A 1 192 ? -6.762 -0.241 21.166 1.00 43.88 192 GLY A N 1
ATOM 1524 C CA . GLY A 1 192 ? -8.096 -0.762 20.965 1.00 43.88 192 GLY A CA 1
ATOM 1525 C C . GLY A 1 192 ? -8.641 -1.331 22.252 1.00 43.88 192 GLY A C 1
ATOM 1526 O O . GLY A 1 192 ? -7.927 -2.132 22.884 1.00 43.88 192 GLY A O 1
#

Secondary structure (DSSP, 8-state):
-----HHHHHHHHHHHHHSS-----EEEEEEEEEEEEEEE--TT----EEEEEEEEEEEEEEEEETTEEEEE--EEEEEEEE-STT--EEEEEEEEEEEEEEE-BTTTEEEEEEEEEEEE---SS-HHHHHHHHT----EEEEEEEEEEETTEEEEEEEEE---S-----TT-----SEEEEEEE-SS----

pLDDT: mean 74.06, std 18.94, range [31.16, 96.38]

Foldseek 3Di:
DDDDDVVNVVVVVVVVLVPDDPPAKDKFKFKKKKKFWDFDPDVVDPDGDRQKMKIWIWMKIKMDGRFKIKMKTW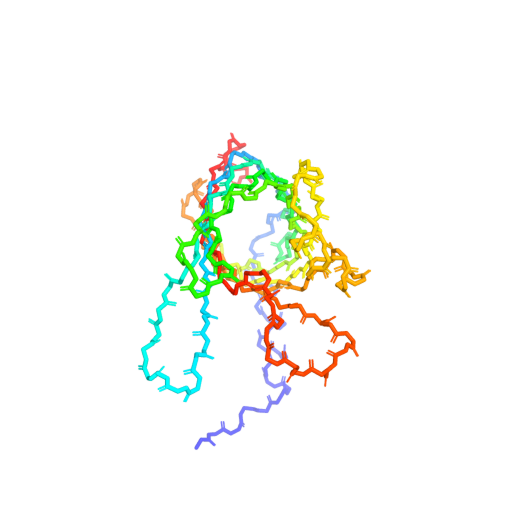IWMWIWHDQDPVRDTDTWIKIKIWIWMWTQDPVFKTWIKTKIAIGGPDPPPDVVVVVLVVLQVDRMWIKTWMWTDDFQKIWIKIATGDDRPDPPPDPRNDDPGGIMIMITGTPVGPPD

Organism: NCBI:txid247481